Protein AF-A0A357C4K5-F1 (afdb_monomer_lite)

Foldseek 3Di:
DDDDDPVVLVVVQVVCVVQWQAAEEEADPPCFVVVQVVVCVVCVNVTGDPTHHHQHHDVSLVVCLQPDDVVVGHYAGEHECALCLLLVHDDPPGPRYDYDNHRGPVVVVDDLQVQLVVCCVVVVHDSVVSSVVPVVVVLCVVCVLLVLLLSLLQSLLCVQPVVDDLPPPDCLQQWDDDPDDDTDGDSVSSVVNSVVSLVNNVVRDPNVSSVVSSVSSSD

Sequence (219 aa):
MLKWPDRAKVAIRKLFEPLQAIDVYIEDSNDEAFYKTLLNTVSKGKVTIARVFALGGRQPVIDAALAHDHSKRRALFLIDGDFEWVRGLPAPLVFGIHRHDAYCIENLLFCEKALAQILSQDAILTEDEAYQTLDLKSWIRSIQDPLLELFSAFATSHEFAPEIKTVSLGVGNLCTQPKKGAAVLDVAKVSHATTKALADAEAKTDKKKVQNIYNQTLE

Structure (mmCIF, N/CA/C/O backbone):
data_AF-A0A357C4K5-F1
#
_entry.id   AF-A0A357C4K5-F1
#
loop_
_atom_site.group_PDB
_atom_site.id
_atom_site.type_symbol
_atom_site.label_atom_id
_atom_site.label_alt_id
_atom_site.label_comp_id
_atom_site.label_asym_id
_atom_site.label_entity_id
_atom_site.label_seq_id
_atom_site.pdbx_PDB_ins_code
_atom_site.Cartn_x
_atom_site.Cartn_y
_atom_site.Cartn_z
_atom_site.occupancy
_atom_site.B_iso_or_equiv
_atom_site.auth_seq_id
_atom_site.auth_comp_id
_atom_site.auth_asym_id
_atom_site.auth_atom_id
_atom_site.pdbx_PDB_model_num
ATOM 1 N N . MET A 1 1 ? 14.753 -18.330 9.767 1.00 51.25 1 MET A N 1
ATOM 2 C CA . MET A 1 1 ? 14.191 -18.639 8.433 1.00 51.25 1 MET A CA 1
ATOM 3 C C . MET A 1 1 ? 15.320 -19.123 7.528 1.00 51.25 1 MET A C 1
ATOM 5 O O . MET A 1 1 ? 16.379 -18.508 7.545 1.00 51.25 1 MET A O 1
ATOM 9 N N . LEU A 1 2 ? 15.151 -20.236 6.807 1.00 52.91 2 LEU A N 1
ATOM 10 C CA . LEU A 1 2 ? 16.166 -20.745 5.870 1.00 52.91 2 LEU A CA 1
ATOM 11 C C . LEU A 1 2 ? 16.320 -19.765 4.696 1.00 52.91 2 LEU A C 1
ATOM 13 O O . LEU A 1 2 ? 15.372 -19.557 3.941 1.00 52.91 2 LEU A O 1
ATOM 17 N N . LYS A 1 3 ? 17.499 -19.150 4.553 1.00 62.03 3 LYS A N 1
ATOM 18 C CA . LYS A 1 3 ? 17.813 -18.242 3.443 1.00 62.03 3 LYS A CA 1
ATOM 19 C C . LYS A 1 3 ? 18.441 -19.047 2.308 1.00 62.03 3 LYS A C 1
ATOM 21 O O . LYS A 1 3 ? 19.553 -19.551 2.440 1.00 62.03 3 LYS A O 1
ATOM 26 N N . TRP A 1 4 ? 17.712 -19.198 1.208 1.00 68.69 4 TRP A N 1
ATOM 27 C CA . TRP A 1 4 ? 18.196 -19.924 0.036 1.00 68.69 4 TRP A CA 1
ATOM 28 C C . TRP A 1 4 ? 19.209 -19.079 -0.754 1.00 68.69 4 TRP A C 1
ATOM 30 O O . TRP A 1 4 ? 19.005 -17.870 -0.888 1.00 68.69 4 TRP A O 1
ATOM 40 N N . PRO A 1 5 ? 20.271 -19.687 -1.312 1.00 74.62 5 PRO A N 1
ATOM 41 C CA . PRO A 1 5 ? 21.164 -18.996 -2.238 1.00 74.62 5 PRO A CA 1
ATOM 42 C C . PRO A 1 5 ? 20.414 -18.612 -3.523 1.00 74.62 5 PRO A C 1
ATOM 44 O O . PRO A 1 5 ? 19.487 -19.312 -3.927 1.00 74.62 5 PRO A O 1
ATOM 47 N N . ASP A 1 6 ? 20.823 -17.545 -4.211 1.00 68.62 6 ASP A N 1
ATOM 48 C CA . ASP A 1 6 ? 20.054 -16.998 -5.346 1.00 68.62 6 ASP A CA 1
ATOM 49 C C . ASP A 1 6 ? 19.858 -17.997 -6.495 1.00 68.62 6 ASP A C 1
ATOM 51 O O . ASP A 1 6 ? 18.767 -18.098 -7.057 1.00 68.62 6 ASP A O 1
ATOM 55 N N . ARG A 1 7 ? 20.854 -18.855 -6.753 1.00 72.25 7 ARG A N 1
ATOM 56 C CA . ARG A 1 7 ? 20.729 -19.980 -7.700 1.00 72.25 7 ARG A CA 1
ATOM 57 C C . ARG A 1 7 ? 19.565 -20.924 -7.370 1.00 72.25 7 ARG A C 1
ATOM 59 O O . ARG A 1 7 ? 18.935 -21.474 -8.268 1.00 72.25 7 ARG A O 1
ATOM 66 N N . ALA A 1 8 ? 19.269 -21.108 -6.083 1.00 74.88 8 ALA A N 1
ATOM 67 C CA . ALA A 1 8 ? 18.173 -21.956 -5.639 1.00 74.88 8 ALA A CA 1
ATOM 68 C C . ALA A 1 8 ? 16.817 -21.262 -5.810 1.00 74.88 8 ALA A C 1
ATOM 70 O O . ALA A 1 8 ? 15.837 -21.952 -6.057 1.00 74.88 8 ALA A O 1
ATOM 71 N N . LYS A 1 9 ? 16.739 -19.923 -5.775 1.00 71.81 9 LYS A N 1
ATOM 72 C CA . LYS A 1 9 ? 15.484 -19.192 -6.033 1.00 71.81 9 LYS A CA 1
ATOM 73 C C . LYS A 1 9 ? 14.958 -19.449 -7.451 1.00 71.81 9 LYS A C 1
ATOM 75 O O . LYS A 1 9 ? 13.767 -19.697 -7.623 1.00 71.81 9 LYS A O 1
ATOM 80 N N . VAL A 1 10 ? 15.851 -19.487 -8.445 1.00 75.56 10 VAL A N 1
ATOM 81 C CA . VAL A 1 10 ? 15.501 -19.826 -9.840 1.00 75.56 10 VAL A CA 1
ATOM 82 C C . VAL A 1 10 ? 14.983 -21.264 -9.949 1.00 75.56 10 VAL A C 1
ATOM 84 O O . VAL A 1 10 ? 13.945 -21.507 -10.564 1.00 75.56 10 VAL A O 1
ATOM 87 N N . ALA A 1 11 ? 15.665 -22.216 -9.307 1.00 83.12 11 ALA A N 1
ATOM 88 C CA . ALA A 1 11 ? 15.242 -23.617 -9.286 1.00 83.12 11 ALA A CA 1
ATOM 89 C C . ALA A 1 11 ? 13.897 -23.809 -8.566 1.00 83.12 11 ALA A C 1
ATOM 91 O O . ALA A 1 11 ? 13.053 -24.574 -9.029 1.00 83.12 11 ALA A O 1
ATOM 92 N N . ILE A 1 12 ? 13.666 -23.073 -7.473 1.00 85.31 12 ILE A N 1
ATOM 93 C CA . ILE A 1 12 ? 12.385 -23.061 -6.764 1.00 85.31 12 ILE A CA 1
ATOM 94 C C . ILE A 1 12 ? 11.290 -22.562 -7.706 1.00 85.31 12 ILE A C 1
ATOM 96 O O . ILE A 1 12 ? 10.276 -23.236 -7.822 1.00 85.31 12 ILE A O 1
ATOM 100 N N . ARG A 1 13 ? 11.478 -21.456 -8.440 1.00 88.44 13 ARG A N 1
ATOM 101 C CA . ARG A 1 13 ? 10.463 -21.011 -9.411 1.00 88.44 13 ARG A CA 1
ATOM 102 C C . ARG A 1 13 ? 10.128 -22.103 -10.426 1.00 88.44 13 ARG A C 1
ATOM 104 O O . ARG A 1 13 ? 8.955 -22.411 -10.613 1.00 88.44 13 ARG A O 1
ATOM 111 N N . LYS A 1 14 ? 11.148 -22.746 -11.002 1.00 88.81 14 LYS A N 1
ATOM 112 C CA . LYS A 1 14 ? 10.970 -23.837 -11.971 1.00 88.81 14 LYS A CA 1
ATOM 113 C C . LYS A 1 14 ? 10.187 -25.025 -11.396 1.00 88.81 14 LYS A C 1
ATOM 115 O O . LYS A 1 14 ? 9.361 -25.599 -12.097 1.00 88.81 14 LYS A O 1
ATOM 120 N N . LEU A 1 15 ? 10.405 -25.363 -10.123 1.00 92.50 15 LEU A N 1
ATOM 121 C CA . LEU A 1 15 ? 9.692 -26.437 -9.420 1.00 92.50 15 LEU A CA 1
ATOM 122 C C . LEU A 1 15 ? 8.180 -26.178 -9.316 1.00 92.50 15 LEU A C 1
ATOM 124 O O . LEU A 1 15 ? 7.398 -27.124 -9.353 1.00 92.50 15 LEU A O 1
ATOM 128 N N . PHE A 1 16 ? 7.768 -24.915 -9.185 1.00 93.31 16 PHE A N 1
ATOM 129 C CA . PHE A 1 16 ? 6.359 -24.544 -9.036 1.00 93.31 16 PHE A CA 1
ATOM 130 C C . PHE A 1 16 ? 5.632 -24.321 -10.368 1.00 93.31 16 PHE A C 1
ATOM 132 O O . PHE A 1 16 ? 4.406 -24.262 -10.357 1.00 93.31 16 PHE A O 1
ATOM 139 N N . GLU A 1 17 ? 6.332 -24.253 -11.508 1.00 93.06 17 GLU A N 1
ATOM 140 C CA . GLU A 1 17 ? 5.710 -24.030 -12.827 1.00 93.06 17 GLU A CA 1
ATOM 141 C C . GLU A 1 17 ? 4.543 -24.990 -13.141 1.00 93.06 17 GLU A C 1
ATOM 143 O O . GLU A 1 17 ? 3.503 -24.499 -13.577 1.00 93.06 17 GLU A O 1
ATOM 148 N N . PRO A 1 18 ? 4.621 -26.314 -12.876 1.00 94.00 18 PRO A N 1
ATOM 149 C CA . PRO A 1 18 ? 3.500 -27.224 -13.138 1.00 94.00 18 PRO A CA 1
ATOM 150 C C . PRO A 1 18 ? 2.271 -26.975 -12.252 1.00 94.00 18 PRO A C 1
ATOM 152 O O . PRO A 1 18 ? 1.190 -27.475 -12.549 1.00 94.00 18 PRO A O 1
ATOM 155 N N . LEU A 1 19 ? 2.436 -26.244 -11.146 1.00 94.31 19 LEU A N 1
ATOM 156 C CA . LEU A 1 19 ? 1.410 -26.028 -10.127 1.00 94.31 19 LEU A CA 1
ATOM 157 C C . LEU A 1 19 ? 0.742 -24.649 -10.229 1.00 94.31 19 LEU A C 1
ATOM 159 O O . LEU A 1 19 ? -0.196 -24.380 -9.480 1.00 94.31 19 LEU A O 1
ATOM 163 N N . GLN A 1 20 ? 1.212 -23.757 -11.108 1.00 94.81 20 GLN A N 1
ATOM 164 C CA . GLN A 1 20 ? 0.680 -22.396 -11.210 1.00 94.81 20 GLN A CA 1
ATOM 165 C C . GLN A 1 20 ? 0.540 -21.899 -12.651 1.00 94.81 20 GLN A C 1
ATOM 167 O O . GLN A 1 20 ? 1.417 -22.067 -13.495 1.00 94.81 20 GLN A O 1
ATOM 172 N N . ALA A 1 21 ? -0.563 -21.210 -12.932 1.00 95.69 21 ALA A N 1
ATOM 173 C CA . ALA A 1 21 ? -0.926 -20.737 -14.263 1.00 95.69 21 ALA A CA 1
ATOM 174 C C . ALA A 1 21 ? -0.069 -19.558 -14.747 1.00 95.69 21 ALA A C 1
ATOM 176 O O . ALA A 1 21 ? 0.163 -19.436 -15.949 1.00 95.69 21 ALA A O 1
ATOM 177 N N . ILE A 1 22 ? 0.433 -18.721 -13.836 1.00 95.75 22 ILE A N 1
ATOM 178 C CA . ILE A 1 22 ? 1.379 -17.620 -14.092 1.00 95.75 22 ILE A CA 1
ATOM 179 C C . ILE A 1 22 ? 2.400 -17.545 -12.955 1.00 95.75 22 ILE A C 1
ATOM 181 O O . ILE A 1 22 ? 2.130 -18.036 -11.858 1.00 95.75 22 ILE A O 1
ATOM 185 N N . ASP A 1 23 ? 3.554 -16.939 -13.214 1.00 96.25 23 ASP A N 1
ATOM 186 C CA . ASP A 1 23 ? 4.497 -16.602 -12.146 1.00 96.25 23 ASP A CA 1
ATOM 187 C C . ASP A 1 23 ? 4.125 -15.244 -11.548 1.00 96.25 23 ASP A C 1
ATOM 189 O O . ASP A 1 23 ? 3.689 -14.351 -12.272 1.00 96.25 23 ASP A O 1
ATOM 193 N N . VAL A 1 24 ? 4.248 -15.092 -10.230 1.00 97.56 24 VAL A N 1
ATOM 194 C CA . VAL A 1 24 ? 3.877 -13.856 -9.531 1.00 97.56 24 VAL A CA 1
ATOM 195 C C . VAL A 1 24 ? 5.044 -13.383 -8.684 1.00 97.56 24 VAL A C 1
ATOM 197 O O . VAL A 1 24 ? 5.556 -14.144 -7.859 1.00 97.56 24 VAL A O 1
ATOM 200 N N . TYR A 1 25 ? 5.425 -12.127 -8.875 1.00 97.44 25 TYR A N 1
ATOM 201 C CA . TYR A 1 25 ? 6.522 -11.469 -8.184 1.00 97.44 25 TYR A CA 1
ATOM 202 C C . TYR A 1 25 ? 6.015 -10.250 -7.414 1.00 97.44 25 TYR A C 1
ATOM 204 O O . TYR A 1 25 ? 5.181 -9.513 -7.934 1.00 97.44 25 TYR A O 1
ATOM 212 N N . ILE A 1 26 ? 6.509 -10.060 -6.192 1.00 97.31 26 ILE A N 1
ATOM 213 C CA . ILE A 1 26 ? 6.135 -8.952 -5.298 1.00 97.31 26 ILE A CA 1
ATOM 214 C C . ILE A 1 26 ? 7.385 -8.299 -4.703 1.00 97.31 26 ILE A C 1
ATOM 216 O O . ILE A 1 26 ? 8.475 -8.880 -4.751 1.00 97.31 26 ILE A O 1
ATOM 220 N N . GLU A 1 27 ? 7.221 -7.114 -4.125 1.00 94.81 27 GLU A N 1
ATOM 221 C CA . GLU A 1 27 ? 8.301 -6.376 -3.472 1.00 94.81 27 GLU A CA 1
ATOM 222 C C . GLU A 1 27 ? 8.793 -7.083 -2.211 1.00 94.81 27 GLU A C 1
ATOM 224 O O . GLU A 1 27 ? 9.928 -7.573 -2.176 1.00 94.81 27 GLU A O 1
ATOM 229 N N . ASP A 1 28 ? 7.932 -7.174 -1.202 1.00 89.81 28 ASP A N 1
ATOM 230 C CA . ASP A 1 28 ? 8.335 -7.532 0.147 1.00 89.81 28 ASP A CA 1
ATOM 231 C C . ASP A 1 28 ? 8.279 -9.025 0.440 1.00 89.81 28 ASP A C 1
ATOM 233 O O . ASP A 1 28 ? 7.488 -9.805 -0.094 1.00 89.81 28 ASP A O 1
ATOM 237 N N . SER A 1 29 ? 9.200 -9.438 1.307 1.00 85.81 29 SER A N 1
ATOM 238 C CA . SER A 1 29 ? 9.212 -10.789 1.857 1.00 85.81 29 SER A CA 1
ATOM 239 C C . SER A 1 29 ? 8.235 -10.878 3.024 1.00 85.81 29 SER A C 1
ATOM 241 O O . SER A 1 29 ? 8.134 -9.941 3.808 1.00 85.81 29 SER A O 1
ATOM 243 N N . ASN A 1 30 ? 7.646 -12.059 3.210 1.00 87.81 30 ASN A N 1
ATOM 244 C CA . ASN A 1 30 ? 6.608 -12.414 4.186 1.00 87.81 30 ASN A CA 1
ATOM 245 C C . ASN A 1 30 ? 5.163 -12.147 3.735 1.00 87.81 30 ASN A C 1
ATOM 247 O O . ASN A 1 30 ? 4.249 -12.705 4.345 1.00 87.81 30 ASN A O 1
ATOM 251 N N . ASP A 1 31 ? 4.951 -11.448 2.619 1.00 90.81 31 ASP A N 1
ATOM 252 C CA . ASP A 1 31 ? 3.610 -11.221 2.061 1.00 90.81 31 ASP A CA 1
ATOM 253 C C . ASP A 1 31 ? 3.209 -12.266 1.012 1.00 90.81 31 ASP A C 1
ATOM 255 O O . ASP A 1 31 ? 2.096 -12.249 0.482 1.00 90.81 31 ASP A O 1
ATOM 259 N N . GLU A 1 32 ? 4.071 -13.246 0.715 1.00 94.38 32 GLU A N 1
ATOM 260 C CA . GLU A 1 32 ? 3.809 -14.230 -0.339 1.00 94.38 32 GLU A CA 1
ATOM 261 C C . GLU A 1 32 ? 2.548 -15.063 -0.064 1.00 94.38 32 GLU A C 1
ATOM 263 O O . GLU A 1 32 ? 1.805 -15.406 -0.989 1.00 94.38 32 GLU A O 1
ATOM 268 N N . ALA A 1 33 ? 2.291 -15.400 1.204 1.00 94.75 33 ALA A N 1
ATOM 269 C CA . ALA A 1 33 ? 1.098 -16.143 1.607 1.00 94.75 33 ALA A CA 1
ATOM 270 C C . ALA A 1 33 ? -0.176 -15.294 1.477 1.00 94.75 33 ALA A C 1
ATOM 272 O O . ALA A 1 33 ? -1.213 -15.795 1.023 1.00 94.75 33 ALA A O 1
ATOM 273 N N . PHE A 1 34 ? -0.076 -14.012 1.833 1.00 94.75 34 PHE A N 1
ATOM 274 C CA . PHE A 1 34 ? -1.148 -13.041 1.679 1.00 94.75 34 PHE A CA 1
ATOM 275 C C . PHE A 1 34 ? -1.504 -12.867 0.195 1.00 94.75 34 PHE A C 1
ATOM 277 O O . PHE A 1 34 ? -2.631 -13.176 -0.199 1.00 94.75 34 PHE A O 1
ATOM 284 N N . TYR A 1 35 ? -0.536 -12.513 -0.656 1.00 96.06 35 TYR A N 1
ATOM 285 C CA . TYR A 1 35 ? -0.767 -12.307 -2.089 1.00 96.06 35 TYR A CA 1
ATOM 286 C C . TYR A 1 35 ? -1.246 -13.571 -2.800 1.00 96.06 35 TYR A C 1
ATOM 288 O O . TYR A 1 35 ? -2.126 -13.505 -3.659 1.00 96.06 35 TYR A O 1
ATOM 296 N N . LYS A 1 36 ? -0.736 -14.750 -2.421 1.00 95.94 36 LYS A N 1
ATOM 297 C CA . LYS A 1 36 ? -1.262 -16.021 -2.929 1.00 95.94 36 LYS A CA 1
ATOM 298 C C . LYS A 1 36 ? -2.760 -16.139 -2.647 1.00 95.94 36 LYS A C 1
ATOM 300 O O . LYS A 1 36 ? -3.525 -16.494 -3.545 1.00 95.94 36 LYS A O 1
ATOM 305 N N . THR A 1 37 ? -3.175 -15.883 -1.411 1.00 95.44 37 THR A N 1
ATOM 306 C CA . THR A 1 37 ? -4.580 -15.995 -1.000 1.00 95.44 37 THR A CA 1
ATOM 307 C C . THR A 1 37 ? -5.435 -14.960 -1.720 1.00 95.44 37 THR A C 1
ATOM 309 O O . THR A 1 37 ? -6.453 -15.321 -2.314 1.00 95.44 37 THR A O 1
ATOM 312 N N . LEU A 1 38 ? -4.985 -13.704 -1.750 1.00 94.62 38 LEU A N 1
ATOM 313 C CA . LEU A 1 38 ? -5.650 -12.601 -2.437 1.00 94.62 38 LEU A CA 1
ATOM 314 C C . LEU A 1 38 ? -5.900 -12.930 -3.913 1.00 94.62 38 LEU A C 1
ATOM 316 O O . LEU A 1 38 ? -7.041 -12.916 -4.373 1.00 94.62 38 LEU A O 1
ATOM 320 N N . LEU A 1 39 ? -4.852 -13.293 -4.653 1.00 95.62 39 LEU A N 1
ATOM 321 C CA . LEU A 1 39 ? -4.945 -13.493 -6.097 1.00 95.62 39 LEU A CA 1
ATOM 322 C C . LEU A 1 39 ? -5.781 -14.722 -6.473 1.00 95.62 39 LEU A C 1
ATOM 324 O O . LEU A 1 39 ? -6.546 -14.661 -7.435 1.00 95.62 39 LEU A O 1
ATOM 328 N N . ASN A 1 40 ? -5.695 -15.822 -5.715 1.00 95.81 40 ASN A N 1
ATOM 329 C CA . ASN A 1 40 ? -6.578 -16.975 -5.940 1.00 95.81 40 ASN A CA 1
ATOM 330 C C . ASN A 1 40 ? -8.048 -16.638 -5.627 1.00 95.81 40 ASN A C 1
ATOM 332 O O . ASN A 1 40 ? -8.949 -17.117 -6.320 1.00 95.81 40 ASN A O 1
ATOM 336 N N . THR A 1 41 ? -8.294 -15.798 -4.615 1.00 94.12 41 THR A N 1
ATOM 337 C CA . THR A 1 41 ? -9.645 -15.352 -4.237 1.00 94.12 41 THR A CA 1
ATOM 338 C C . THR A 1 41 ? -10.248 -14.470 -5.326 1.00 94.12 41 THR A C 1
ATOM 340 O O . THR A 1 41 ? -11.339 -14.751 -5.826 1.00 94.12 41 THR A O 1
ATOM 343 N N . VAL A 1 42 ? -9.513 -13.444 -5.764 1.00 93.19 42 VAL A N 1
ATOM 344 C CA . VAL A 1 42 ? -9.959 -12.506 -6.805 1.00 93.19 42 VAL A CA 1
ATOM 345 C C . VAL A 1 42 ? -10.120 -13.206 -8.157 1.00 93.19 42 VAL A C 1
ATOM 347 O O . VAL A 1 42 ? -11.071 -12.924 -8.888 1.00 93.19 42 VAL A O 1
ATOM 350 N N . SER A 1 43 ? -9.258 -14.178 -8.481 1.00 94.25 43 SER A N 1
ATOM 351 C CA . SER A 1 43 ? -9.377 -14.952 -9.723 1.00 94.25 43 SER A CA 1
ATOM 352 C C . SER A 1 43 ? -10.547 -15.942 -9.715 1.00 94.25 43 SER A C 1
ATOM 354 O O . SER A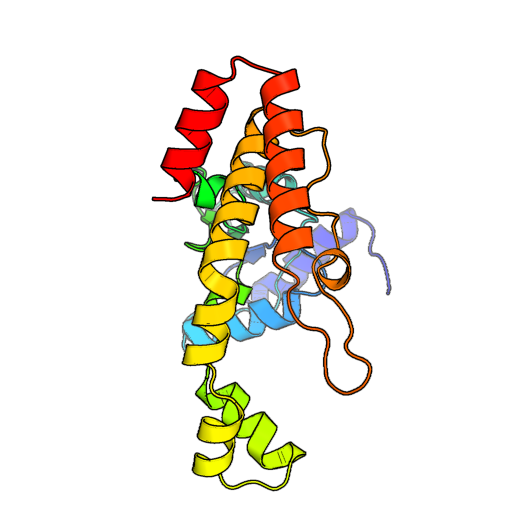 1 43 ? -10.878 -16.489 -10.771 1.00 94.25 43 SER A O 1
ATOM 356 N N . LYS A 1 44 ? -11.187 -16.183 -8.558 1.00 94.06 44 LYS A N 1
ATOM 357 C CA . LYS A 1 44 ? -12.251 -17.186 -8.368 1.00 94.06 44 LYS A CA 1
ATOM 358 C C . LYS A 1 44 ? -11.844 -18.561 -8.914 1.00 94.06 44 LYS A C 1
ATOM 360 O O . LYS A 1 44 ? -12.630 -19.233 -9.578 1.00 94.06 44 LYS A O 1
ATOM 365 N N . GLY A 1 45 ? -10.581 -18.936 -8.707 1.00 84.12 45 GLY A N 1
ATOM 366 C CA . GLY A 1 45 ? -10.011 -20.201 -9.178 1.00 84.12 45 GLY A CA 1
ATOM 367 C C . GLY A 1 45 ? -9.720 -20.284 -10.682 1.00 84.12 45 GLY A C 1
ATOM 368 O O . GLY A 1 45 ? -9.247 -21.321 -11.138 1.00 84.12 45 GLY A O 1
ATOM 369 N N . LYS A 1 46 ? -9.946 -19.220 -11.469 1.00 93.56 46 LYS A N 1
ATOM 370 C CA . LYS A 1 46 ? -9.631 -19.202 -12.915 1.00 93.56 46 LYS A CA 1
ATOM 371 C C . LYS A 1 46 ? -8.131 -19.177 -13.201 1.00 93.56 46 LYS A C 1
ATOM 373 O O . LYS A 1 46 ? -7.699 -19.583 -14.275 1.00 93.56 46 LYS A O 1
ATOM 378 N N . VAL A 1 47 ? -7.348 -18.655 -12.262 1.00 94.75 47 VAL A N 1
ATOM 379 C CA . VAL A 1 47 ? -5.888 -18.590 -12.342 1.00 94.75 47 VAL A CA 1
ATOM 380 C C . VAL A 1 47 ? -5.342 -19.212 -11.070 1.00 94.75 47 VAL A C 1
ATOM 382 O O . VAL A 1 47 ? -5.469 -18.630 -9.994 1.00 94.75 47 VAL A O 1
ATOM 385 N N . THR A 1 48 ? -4.754 -20.400 -11.194 1.00 95.44 48 THR A N 1
ATOM 386 C CA . THR A 1 48 ? -4.133 -21.103 -10.069 1.00 95.44 48 THR A CA 1
ATOM 387 C C . THR A 1 48 ? -2.782 -20.481 -9.751 1.00 95.44 48 THR A C 1
ATOM 389 O O . THR A 1 48 ? -1.909 -20.430 -10.616 1.00 95.44 48 THR A O 1
ATOM 392 N N . ILE A 1 49 ? -2.588 -20.041 -8.509 1.00 96.56 49 ILE A N 1
ATOM 393 C CA . ILE A 1 49 ? -1.300 -19.529 -8.028 1.00 96.56 49 ILE A CA 1
ATOM 394 C C . ILE A 1 49 ? -0.863 -20.373 -6.832 1.00 96.56 49 ILE A C 1
ATOM 396 O O . ILE A 1 49 ? -1.421 -20.271 -5.739 1.00 96.56 49 ILE A O 1
ATOM 400 N N . ALA A 1 50 ? 0.131 -21.237 -7.039 1.00 95.56 50 ALA A N 1
ATOM 401 C CA . ALA A 1 50 ? 0.665 -22.095 -5.984 1.00 95.56 50 ALA A CA 1
ATOM 402 C C . ALA A 1 50 ? 1.656 -21.354 -5.081 1.00 95.56 50 ALA A C 1
ATOM 404 O O . ALA A 1 50 ? 1.690 -21.623 -3.872 1.00 95.56 50 ALA A O 1
ATOM 405 N N . ARG A 1 51 ? 2.435 -20.427 -5.654 1.00 94.94 51 ARG A N 1
ATOM 406 C CA . ARG A 1 51 ? 3.462 -19.655 -4.958 1.00 94.94 51 ARG A CA 1
ATOM 407 C C . ARG A 1 51 ? 3.625 -18.250 -5.546 1.00 94.94 51 ARG A C 1
ATOM 409 O O . ARG A 1 51 ? 3.480 -18.048 -6.746 1.00 94.94 51 ARG A O 1
ATOM 416 N N . VAL A 1 52 ? 3.971 -17.313 -4.668 1.00 96.38 52 VAL A N 1
ATOM 417 C CA . VAL A 1 52 ? 4.408 -15.948 -4.986 1.00 96.38 52 VAL A CA 1
ATOM 418 C C . VAL A 1 52 ? 5.892 -15.820 -4.615 1.00 96.38 52 VAL A C 1
ATOM 420 O O . VAL A 1 52 ? 6.364 -16.538 -3.727 1.00 96.38 52 VAL A O 1
ATOM 423 N N . PHE A 1 53 ? 6.641 -14.971 -5.320 1.00 95.00 53 PHE A N 1
ATOM 424 C CA . PHE A 1 53 ? 8.080 -14.784 -5.128 1.00 95.00 53 PHE A CA 1
ATOM 425 C C . PHE A 1 53 ? 8.411 -13.327 -4.782 1.00 95.00 53 PHE A C 1
ATOM 427 O O . PHE A 1 53 ? 8.285 -12.447 -5.628 1.00 95.00 53 PHE A O 1
ATOM 434 N N . ALA A 1 54 ? 8.884 -13.081 -3.562 1.00 94.69 54 ALA A N 1
ATOM 435 C CA . ALA A 1 54 ? 9.397 -11.773 -3.170 1.00 94.69 54 ALA A CA 1
ATOM 436 C C . ALA A 1 54 ? 10.766 -11.481 -3.808 1.00 94.69 54 ALA A C 1
ATOM 438 O O . ALA A 1 54 ? 11.631 -12.366 -3.870 1.00 94.69 54 ALA A O 1
ATOM 439 N N . LEU A 1 55 ? 10.971 -10.240 -4.257 1.00 94.06 55 LEU A N 1
ATOM 440 C CA . LEU A 1 55 ? 12.211 -9.791 -4.902 1.00 94.06 55 LEU A CA 1
ATOM 441 C C . LEU A 1 55 ? 13.012 -8.772 -4.078 1.00 94.06 55 LEU A C 1
ATOM 443 O O . LEU A 1 55 ? 14.156 -8.489 -4.429 1.00 94.06 55 LEU A O 1
ATOM 447 N N . GLY A 1 56 ? 12.488 -8.322 -2.937 1.00 89.88 56 GLY A N 1
ATOM 448 C CA . GLY A 1 56 ? 13.193 -7.458 -1.989 1.00 89.88 56 GLY A CA 1
ATOM 449 C C . GLY A 1 56 ? 13.110 -5.972 -2.333 1.00 89.88 56 GLY A C 1
ATOM 450 O O . GLY A 1 56 ? 14.102 -5.265 -2.165 1.00 89.88 56 GLY A O 1
ATOM 451 N N . GLY A 1 57 ? 11.953 -5.530 -2.829 1.00 92.06 57 GLY A N 1
ATOM 452 C CA . GLY A 1 57 ? 11.630 -4.129 -3.108 1.00 92.06 57 GLY A CA 1
ATOM 453 C C . GLY A 1 57 ? 11.271 -3.831 -4.566 1.00 92.06 57 GLY A C 1
ATOM 454 O O . GLY A 1 57 ? 11.478 -4.650 -5.466 1.00 92.06 57 GLY A O 1
ATOM 455 N N . ARG A 1 58 ? 10.781 -2.609 -4.791 1.00 94.06 58 ARG A N 1
ATOM 456 C CA . ARG A 1 58 ? 10.342 -2.055 -6.080 1.00 94.06 58 ARG A CA 1
ATOM 457 C C . ARG A 1 58 ? 11.313 -2.263 -7.244 1.00 94.06 58 ARG A C 1
ATOM 459 O O . ARG A 1 58 ? 10.938 -2.834 -8.268 1.00 94.06 58 ARG A O 1
ATOM 466 N N . GLN A 1 59 ? 12.564 -1.808 -7.116 1.00 95.00 59 GLN A N 1
ATOM 467 C CA . GLN A 1 59 ? 13.517 -1.825 -8.236 1.00 95.00 59 GLN A CA 1
ATOM 468 C C . GLN A 1 59 ? 13.835 -3.254 -8.719 1.00 95.00 59 GLN A C 1
ATOM 470 O O . GLN A 1 59 ? 13.704 -3.499 -9.918 1.00 95.00 59 GLN A O 1
ATOM 475 N N . PRO A 1 60 ? 14.140 -4.230 -7.836 1.00 96.06 60 PRO A N 1
ATOM 476 C CA . PRO A 1 60 ? 14.259 -5.631 -8.237 1.00 96.06 60 PRO A CA 1
ATOM 477 C C . PRO A 1 60 ? 13.043 -6.191 -8.990 1.00 96.06 60 PRO A C 1
ATOM 479 O O . PRO A 1 60 ? 13.217 -6.998 -9.904 1.00 96.06 60 PRO A O 1
ATOM 482 N N . VAL A 1 61 ? 11.820 -5.781 -8.630 1.00 97.06 61 VAL A N 1
ATOM 483 C CA . VAL A 1 61 ? 10.594 -6.201 -9.329 1.00 97.06 61 VAL A CA 1
ATOM 484 C C . VAL A 1 61 ? 10.530 -5.614 -10.739 1.00 97.06 61 VAL A C 1
ATOM 486 O O . VAL A 1 61 ? 10.252 -6.348 -11.690 1.00 97.06 61 VAL A O 1
ATOM 489 N N . ILE A 1 62 ? 10.837 -4.324 -10.891 1.00 97.00 62 ILE A N 1
ATOM 490 C CA . ILE A 1 62 ? 10.873 -3.647 -12.195 1.00 97.00 62 ILE A CA 1
ATOM 491 C C . ILE A 1 62 ? 11.946 -4.266 -13.101 1.00 97.00 62 ILE A C 1
ATOM 493 O O . ILE A 1 62 ? 11.663 -4.596 -14.254 1.00 97.00 62 ILE A O 1
ATOM 497 N N . ASP A 1 63 ? 13.152 -4.487 -12.575 1.00 96.94 63 ASP A N 1
ATOM 498 C CA . ASP A 1 63 ? 14.264 -5.089 -13.318 1.00 96.94 63 ASP A CA 1
ATOM 499 C C . ASP A 1 63 ? 13.920 -6.512 -13.777 1.00 96.94 63 ASP A C 1
ATOM 501 O O . ASP A 1 63 ? 14.178 -6.891 -14.924 1.00 96.94 63 ASP A O 1
ATOM 505 N N . ALA A 1 64 ? 13.286 -7.299 -12.901 1.00 96.00 64 ALA A N 1
ATOM 506 C CA . ALA A 1 64 ? 12.828 -8.639 -13.239 1.00 96.00 64 ALA A CA 1
ATOM 507 C C . ALA A 1 64 ? 11.763 -8.615 -14.342 1.00 96.00 64 ALA A C 1
ATOM 509 O O . ALA A 1 64 ? 11.826 -9.446 -15.246 1.00 96.00 64 ALA A O 1
ATOM 510 N N . ALA A 1 65 ? 10.826 -7.663 -14.308 1.00 97.44 65 ALA A N 1
ATOM 511 C CA . ALA A 1 65 ? 9.796 -7.518 -15.332 1.00 97.44 65 ALA A CA 1
ATOM 512 C C . ALA A 1 65 ? 10.379 -7.138 -16.700 1.00 97.44 65 ALA A C 1
ATOM 514 O O . ALA A 1 65 ? 9.985 -7.713 -17.714 1.00 97.44 65 ALA A O 1
ATOM 515 N N . LEU A 1 66 ? 11.349 -6.218 -16.729 1.00 97.19 66 LEU A N 1
ATOM 516 C CA . LEU A 1 66 ? 12.047 -5.803 -17.951 1.00 97.19 66 LEU A CA 1
ATOM 517 C C . LEU A 1 66 ? 12.833 -6.952 -18.594 1.00 97.19 66 LEU A C 1
ATOM 519 O O . LEU A 1 66 ? 12.872 -7.069 -19.818 1.00 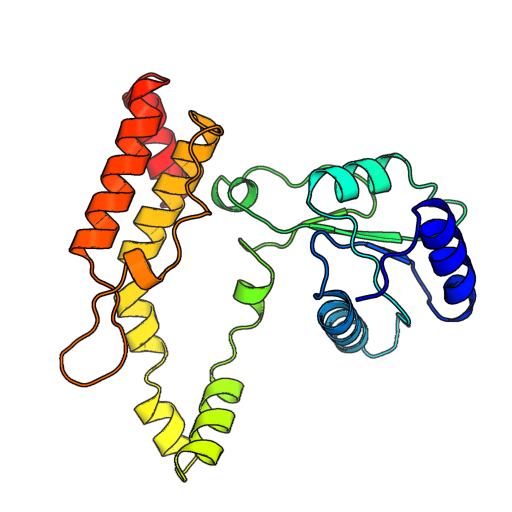97.19 66 LEU A O 1
ATOM 523 N N . ALA A 1 67 ? 13.446 -7.811 -17.778 1.00 95.94 67 ALA A N 1
ATOM 524 C CA . ALA A 1 67 ? 14.210 -8.964 -18.248 1.00 95.94 67 ALA A CA 1
ATOM 525 C C . ALA A 1 67 ? 13.340 -10.195 -18.580 1.00 95.94 67 ALA A C 1
ATOM 527 O O . ALA A 1 67 ? 13.865 -11.211 -19.051 1.00 95.94 67 ALA A O 1
ATOM 528 N N . HIS A 1 68 ? 12.030 -10.156 -18.307 1.00 95.69 68 HIS A N 1
ATOM 529 C CA . HIS A 1 68 ? 11.170 -11.334 -18.385 1.00 95.69 68 HIS A CA 1
ATOM 530 C C . HIS A 1 68 ? 10.670 -11.623 -19.804 1.00 95.69 68 HIS A C 1
ATOM 532 O O . HIS A 1 68 ? 10.035 -10.801 -20.462 1.00 95.69 68 HIS A O 1
ATOM 538 N N . ASP A 1 69 ? 10.885 -12.859 -20.254 1.00 95.06 69 ASP A N 1
ATOM 539 C CA . ASP A 1 69 ? 10.420 -13.341 -21.553 1.00 95.06 69 ASP A CA 1
ATOM 540 C C . ASP A 1 69 ? 9.000 -13.926 -21.461 1.00 95.06 69 ASP A C 1
ATOM 542 O O . ASP A 1 69 ? 8.794 -15.119 -21.198 1.00 95.06 69 ASP A O 1
ATOM 546 N N . HIS A 1 70 ? 8.006 -13.074 -21.723 1.00 93.50 70 HIS A N 1
ATOM 547 C CA . HIS A 1 70 ? 6.587 -13.445 -21.700 1.00 93.50 70 HIS A CA 1
ATOM 548 C C . HIS A 1 70 ? 6.178 -14.445 -22.792 1.00 93.50 70 HIS A C 1
ATOM 550 O O . HIS A 1 70 ? 5.124 -15.070 -22.662 1.00 93.50 70 HIS A O 1
ATOM 556 N N . SER A 1 71 ? 7.003 -14.655 -23.828 1.00 94.62 71 SER A N 1
ATOM 557 C CA . SER A 1 71 ? 6.740 -15.671 -24.860 1.00 94.62 71 SER A CA 1
ATOM 558 C C . SER A 1 71 ? 6.921 -17.095 -24.330 1.00 94.62 71 SER A C 1
ATOM 560 O O . SER A 1 71 ? 6.236 -18.019 -24.766 1.00 94.62 71 SER A O 1
ATOM 562 N N . LYS A 1 72 ? 7.811 -17.273 -23.346 1.00 93.12 72 LYS A N 1
ATOM 563 C CA . LYS A 1 72 ? 8.061 -18.567 -22.699 1.00 93.12 72 LYS A CA 1
ATOM 564 C C . LYS A 1 72 ? 7.114 -18.818 -21.540 1.00 93.12 72 LYS A C 1
ATOM 566 O O . LYS A 1 72 ? 6.722 -19.956 -21.290 1.00 93.12 72 LYS A O 1
ATOM 571 N N . ARG A 1 73 ? 6.799 -17.769 -20.781 1.00 92.56 73 ARG A N 1
ATOM 572 C CA . ARG A 1 73 ? 6.061 -17.892 -19.528 1.00 92.56 73 ARG A CA 1
ATOM 573 C C . ARG A 1 73 ? 5.395 -16.573 -19.180 1.00 92.56 73 ARG A C 1
ATOM 575 O O . ARG A 1 73 ? 6.066 -15.560 -19.098 1.00 92.56 73 ARG A O 1
ATOM 582 N N . ARG A 1 74 ? 4.096 -16.575 -18.897 1.00 95.19 74 ARG A N 1
ATOM 583 C CA . ARG A 1 74 ? 3.406 -15.375 -18.401 1.00 95.19 74 ARG A CA 1
ATOM 584 C C . ARG A 1 74 ? 3.772 -15.106 -16.942 1.00 95.19 74 ARG A C 1
ATOM 586 O O . ARG A 1 74 ? 3.778 -16.042 -16.139 1.00 95.19 74 ARG A O 1
ATOM 593 N N . ALA A 1 75 ? 4.004 -13.841 -16.611 1.00 97.00 75 ALA A N 1
ATOM 594 C CA . ALA A 1 75 ? 4.249 -13.402 -15.243 1.00 97.00 75 ALA A CA 1
ATOM 595 C C . ALA A 1 75 ? 3.492 -12.110 -14.902 1.00 97.00 75 ALA A C 1
ATOM 597 O O . ALA A 1 75 ? 3.170 -11.319 -15.788 1.00 97.00 75 ALA A O 1
ATOM 598 N N . LEU A 1 76 ? 3.210 -11.933 -13.614 1.00 97.75 76 LEU A N 1
ATOM 599 C CA . LEU A 1 76 ? 2.649 -10.734 -13.005 1.00 97.75 76 LEU A CA 1
ATOM 600 C C . LEU A 1 76 ? 3.650 -10.196 -11.980 1.00 97.75 76 LEU A C 1
ATOM 602 O O . LEU A 1 76 ? 4.147 -10.949 -11.145 1.00 97.75 76 LEU A O 1
ATOM 606 N N . PHE A 1 77 ? 3.918 -8.901 -12.043 1.00 98.25 77 PHE A N 1
ATOM 607 C CA . PHE A 1 77 ? 4.845 -8.192 -11.170 1.00 98.25 77 PHE A CA 1
ATOM 608 C C . PHE A 1 77 ? 4.055 -7.113 -10.436 1.00 98.25 77 PHE A C 1
ATOM 610 O O . PHE A 1 77 ? 3.516 -6.212 -11.074 1.00 98.25 77 PHE A O 1
ATOM 617 N N . LEU A 1 78 ? 3.925 -7.240 -9.120 1.00 97.62 78 LEU A N 1
ATOM 618 C CA . LEU A 1 78 ? 3.149 -6.321 -8.295 1.00 97.62 78 LEU A CA 1
ATOM 619 C C . LEU A 1 78 ? 4.087 -5.374 -7.561 1.00 97.62 78 LEU A C 1
ATOM 621 O O . LEU A 1 78 ? 5.065 -5.828 -6.962 1.00 97.62 78 LEU A O 1
ATOM 625 N N . ILE A 1 79 ? 3.763 -4.087 -7.625 1.00 97.12 79 ILE A N 1
ATOM 626 C CA . ILE A 1 79 ? 4.461 -3.026 -6.903 1.00 97.12 79 ILE A CA 1
ATOM 627 C C . ILE A 1 79 ? 3.456 -2.124 -6.184 1.00 97.12 79 ILE A C 1
ATOM 629 O O . ILE A 1 79 ? 2.329 -1.936 -6.656 1.00 97.12 79 ILE A O 1
ATOM 633 N N . ASP A 1 80 ? 3.876 -1.548 -5.068 1.00 95.38 80 ASP A N 1
ATOM 634 C CA . ASP A 1 80 ? 3.071 -0.609 -4.302 1.00 95.38 80 ASP A CA 1
ATOM 635 C C . ASP A 1 80 ? 3.039 0.768 -4.982 1.00 95.38 80 ASP A C 1
ATOM 637 O O . ASP A 1 80 ? 3.880 1.129 -5.824 1.00 95.38 80 ASP A O 1
ATOM 641 N N . GLY A 1 81 ? 2.005 1.550 -4.669 1.00 94.88 81 GLY A N 1
ATOM 642 C CA . GLY A 1 81 ? 1.851 2.889 -5.222 1.00 94.88 81 GLY A CA 1
ATOM 643 C C . GLY A 1 81 ? 2.955 3.830 -4.756 1.00 94.88 81 GLY A C 1
ATOM 644 O O . GLY A 1 81 ? 3.499 4.589 -5.569 1.00 94.88 81 GLY A O 1
ATOM 645 N N . ASP A 1 82 ? 3.303 3.745 -3.472 1.00 93.38 82 ASP A N 1
ATOM 646 C CA . ASP A 1 82 ? 4.229 4.626 -2.767 1.00 93.38 82 ASP A CA 1
ATOM 647 C C . ASP A 1 82 ? 3.922 6.117 -3.011 1.00 93.38 82 ASP A C 1
ATOM 649 O O . ASP A 1 82 ? 2.849 6.527 -3.467 1.00 93.38 82 ASP A O 1
ATOM 653 N N . PHE A 1 83 ? 4.904 6.973 -2.736 1.00 92.62 83 PHE A N 1
ATOM 654 C CA . PHE A 1 83 ? 4.843 8.394 -3.054 1.00 92.62 83 PHE A CA 1
ATOM 655 C C . PHE A 1 83 ? 4.807 8.697 -4.556 1.00 92.62 83 PHE A C 1
ATOM 657 O O . PHE A 1 83 ? 4.539 9.832 -4.936 1.00 92.62 83 PHE A O 1
ATOM 664 N N . GLU A 1 84 ? 5.087 7.737 -5.441 1.00 92.06 84 GLU A N 1
ATOM 665 C CA . GLU A 1 84 ? 4.876 7.947 -6.879 1.00 92.06 84 GLU A CA 1
ATOM 666 C C . GLU A 1 84 ? 3.386 7.989 -7.221 1.00 92.06 84 GLU A C 1
ATOM 668 O O . GLU A 1 84 ? 2.967 8.847 -7.994 1.00 92.06 84 GLU A O 1
ATOM 673 N N . TRP A 1 85 ? 2.584 7.112 -6.615 1.00 94.19 85 TRP A N 1
ATOM 674 C CA . TRP A 1 85 ? 1.132 7.146 -6.749 1.00 94.19 85 TRP A CA 1
ATOM 675 C C . TRP A 1 85 ? 0.535 8.389 -6.085 1.00 94.19 85 TRP A C 1
ATOM 677 O O . TRP A 1 85 ? -0.263 9.069 -6.722 1.00 94.19 85 TRP A O 1
ATOM 687 N N . VAL A 1 86 ? 0.992 8.751 -4.876 1.00 92.06 86 VAL A N 1
ATOM 688 C CA . VAL A 1 86 ? 0.539 9.977 -4.178 1.00 92.06 86 VAL A CA 1
ATOM 689 C C . VAL A 1 86 ? 0.799 11.236 -5.015 1.00 92.06 86 VAL A C 1
ATOM 691 O O . VAL A 1 86 ? -0.006 12.155 -5.017 1.00 92.06 86 VAL A O 1
ATOM 694 N N . ARG A 1 87 ? 1.897 11.271 -5.779 1.00 91.56 87 ARG A N 1
ATOM 695 C CA . ARG A 1 87 ? 2.232 12.380 -6.693 1.00 91.56 87 ARG A CA 1
ATOM 696 C C . ARG A 1 87 ? 1.530 12.322 -8.049 1.00 91.56 87 ARG A C 1
ATOM 698 O O . ARG A 1 87 ? 1.845 13.120 -8.927 1.00 91.56 87 ARG A O 1
ATOM 705 N N . GLY A 1 88 ? 0.642 11.355 -8.269 1.00 91.56 88 GLY A N 1
ATOM 706 C CA . GLY A 1 88 ? -0.030 11.173 -9.554 1.00 91.56 88 GLY A CA 1
ATOM 707 C C . GLY A 1 88 ? 0.916 10.792 -10.698 1.00 91.56 88 GLY A C 1
ATOM 708 O O . GLY A 1 88 ? 0.575 10.971 -11.868 1.00 91.56 88 GLY A O 1
ATOM 709 N N . LEU A 1 89 ? 2.110 10.264 -10.398 1.00 92.38 89 LEU A N 1
ATOM 710 C CA . LEU A 1 89 ? 3.042 9.824 -11.433 1.00 92.38 89 LEU A CA 1
ATOM 711 C C . LEU A 1 89 ? 2.502 8.561 -12.110 1.00 92.38 89 LEU A C 1
ATOM 713 O O . LEU A 1 89 ? 1.958 7.686 -11.425 1.00 92.38 89 LEU A O 1
ATOM 717 N N . PRO A 1 90 ? 2.670 8.406 -13.433 1.00 93.38 90 PRO A N 1
ATOM 718 C CA . PRO A 1 90 ? 2.229 7.206 -14.129 1.00 93.38 90 PRO A CA 1
ATOM 719 C C . PRO A 1 90 ? 2.975 5.969 -13.617 1.00 93.38 90 PRO A C 1
ATOM 721 O O . PRO A 1 90 ? 4.143 6.039 -13.237 1.00 93.38 90 PRO A O 1
ATOM 724 N N . ALA A 1 91 ? 2.300 4.819 -13.625 1.00 93.81 91 ALA A N 1
ATOM 725 C CA . ALA A 1 91 ? 2.956 3.546 -13.350 1.00 93.81 91 ALA A CA 1
ATOM 726 C C . ALA A 1 91 ? 4.006 3.226 -14.438 1.00 93.81 91 ALA A C 1
ATOM 728 O O . ALA A 1 91 ? 3.846 3.659 -15.587 1.00 93.81 91 ALA A O 1
ATOM 729 N N . PRO A 1 92 ? 5.055 2.441 -14.123 1.00 94.25 92 PRO A N 1
ATOM 730 C CA . PRO A 1 92 ? 6.025 1.997 -15.117 1.00 94.25 92 PRO A CA 1
ATOM 731 C C . PRO A 1 92 ? 5.346 1.309 -16.308 1.00 94.25 92 PRO A C 1
ATOM 733 O O . PRO A 1 92 ? 4.583 0.357 -16.140 1.00 94.25 92 PRO A O 1
ATOM 736 N N . LEU A 1 93 ? 5.654 1.763 -17.525 1.00 94.19 93 LEU A N 1
ATOM 737 C CA . LEU A 1 93 ? 5.112 1.206 -18.769 1.00 94.19 93 LEU A CA 1
ATOM 738 C C . LEU A 1 93 ? 5.846 -0.084 -19.172 1.00 94.19 93 LEU A C 1
ATOM 740 O O . LEU A 1 93 ? 6.442 -0.174 -20.244 1.00 94.19 93 LEU A O 1
ATOM 744 N N . VAL A 1 94 ? 5.820 -1.085 -18.292 1.00 95.62 94 VAL A N 1
ATOM 745 C CA . VAL A 1 94 ? 6.464 -2.389 -18.491 1.00 95.62 94 VAL A CA 1
ATOM 746 C C . VAL A 1 94 ? 5.400 -3.479 -18.492 1.00 95.62 94 VAL A C 1
ATOM 748 O O . VAL A 1 94 ? 4.590 -3.586 -17.571 1.00 95.62 94 VAL A O 1
ATOM 751 N N . PHE A 1 95 ? 5.389 -4.309 -19.535 1.00 96.25 95 PHE A N 1
ATOM 752 C CA . PHE A 1 95 ? 4.384 -5.357 -19.674 1.00 96.25 95 PHE A CA 1
ATOM 753 C C . PHE A 1 95 ? 4.454 -6.366 -18.517 1.00 96.25 95 PHE A C 1
ATOM 755 O O . PHE A 1 95 ? 5.505 -6.934 -18.219 1.00 96.25 95 PHE A O 1
ATOM 762 N N . GLY A 1 96 ? 3.302 -6.614 -17.894 1.00 95.81 96 GLY A N 1
ATOM 763 C CA . GLY A 1 96 ? 3.174 -7.511 -16.748 1.00 95.81 96 GLY A CA 1
ATOM 764 C C . GLY A 1 96 ? 3.384 -6.840 -15.389 1.00 95.81 96 GLY A C 1
ATOM 765 O O . GLY A 1 96 ? 3.099 -7.494 -14.388 1.00 95.81 96 GLY A O 1
ATOM 766 N N . ILE A 1 97 ? 3.818 -5.573 -15.331 1.00 97.56 97 ILE A N 1
ATOM 767 C CA . ILE A 1 97 ? 3.787 -4.792 -14.088 1.00 97.56 97 ILE A CA 1
ATOM 768 C C . ILE A 1 97 ? 2.363 -4.304 -13.821 1.00 97.56 97 ILE A C 1
ATOM 770 O O . ILE A 1 97 ? 1.688 -3.787 -14.711 1.00 97.56 97 ILE A O 1
ATOM 774 N N . HIS A 1 98 ? 1.930 -4.440 -12.574 1.00 96.69 98 HIS A N 1
ATOM 775 C CA . HIS A 1 98 ? 0.756 -3.783 -12.032 1.00 96.69 98 HIS A CA 1
ATOM 776 C C . HIS A 1 98 ? 1.153 -3.066 -10.742 1.00 96.69 98 HIS A C 1
ATOM 778 O O . HIS A 1 98 ? 1.574 -3.700 -9.774 1.00 96.69 98 HIS A O 1
ATOM 784 N N . ARG A 1 99 ? 1.040 -1.737 -10.762 1.00 97.06 99 ARG A N 1
ATOM 785 C CA . ARG A 1 99 ? 1.137 -0.906 -9.565 1.00 97.06 99 ARG A CA 1
ATOM 786 C C . ARG A 1 99 ? -0.248 -0.778 -8.956 1.00 97.06 99 ARG A C 1
ATOM 788 O O . ARG A 1 99 ? -1.191 -0.540 -9.709 1.00 97.06 99 ARG A O 1
ATOM 795 N N . HIS A 1 100 ? -0.363 -0.902 -7.639 1.00 95.38 100 HIS A N 1
ATOM 796 C CA . HIS A 1 100 ? -1.639 -0.651 -6.971 1.00 95.38 100 HIS A CA 1
ATOM 797 C C . HIS A 1 100 ? -2.098 0.793 -7.188 1.00 95.38 100 HIS A C 1
ATOM 799 O O . HIS A 1 100 ? -1.296 1.729 -7.177 1.00 95.38 100 HIS A O 1
ATOM 805 N N . ASP A 1 101 ? -3.410 0.972 -7.323 1.00 93.44 101 ASP A N 1
ATOM 806 C CA . ASP A 1 101 ? -4.056 2.290 -7.350 1.00 93.44 101 ASP A CA 1
ATOM 807 C C . ASP A 1 101 ? -4.307 2.815 -5.922 1.00 93.44 101 ASP A C 1
ATOM 809 O O . ASP A 1 101 ? -5.364 3.362 -5.611 1.00 93.44 101 ASP A O 1
ATOM 813 N N . ALA A 1 102 ? -3.337 2.599 -5.036 1.00 93.81 102 ALA A N 1
ATOM 814 C CA . ALA A 1 102 ? -3.306 3.054 -3.653 1.00 93.81 102 ALA A CA 1
ATOM 815 C C . ALA A 1 102 ? -1.849 3.117 -3.176 1.00 93.81 102 ALA A C 1
ATOM 817 O O . ALA A 1 102 ? -0.982 2.492 -3.786 1.00 93.81 102 ALA A O 1
ATOM 818 N N . TYR A 1 103 ? -1.588 3.834 -2.079 1.00 92.44 103 TYR A N 1
ATOM 819 C CA . TYR A 1 103 ? -0.242 3.962 -1.506 1.00 92.44 103 TYR A CA 1
ATOM 820 C C . TYR A 1 103 ? 0.409 2.592 -1.254 1.00 92.44 103 TYR A C 1
ATOM 822 O O . TYR A 1 103 ? 1.501 2.348 -1.755 1.00 92.44 103 TYR A O 1
ATOM 830 N N . CYS A 1 104 ? -0.294 1.676 -0.589 1.00 91.94 104 CYS A N 1
ATOM 831 C CA . CYS A 1 104 ? 0.092 0.273 -0.446 1.00 91.94 104 CYS A CA 1
ATOM 832 C C . CYS A 1 104 ? -1.143 -0.643 -0.516 1.00 91.94 104 CYS A C 1
ATOM 834 O O . CYS A 1 104 ? -2.289 -0.176 -0.562 1.00 91.94 104 CYS A O 1
ATOM 836 N N . ILE A 1 105 ? -0.932 -1.961 -0.539 1.00 92.38 105 ILE A N 1
ATOM 837 C CA . ILE A 1 105 ? -2.034 -2.929 -0.641 1.00 92.38 105 ILE A CA 1
ATOM 838 C C . ILE A 1 105 ? -2.976 -2.882 0.570 1.00 92.38 105 ILE A C 1
ATOM 840 O O . ILE A 1 105 ? -4.182 -3.068 0.417 1.00 92.38 105 ILE A O 1
ATOM 844 N N . GLU A 1 106 ? -2.469 -2.571 1.763 1.00 90.19 106 GLU A N 1
ATOM 845 C CA . GLU A 1 106 ? -3.242 -2.495 3.005 1.00 90.19 106 GLU A CA 1
ATOM 846 C C . GLU A 1 106 ? -4.359 -1.454 2.923 1.00 90.19 106 GLU A C 1
ATOM 848 O O . GLU A 1 106 ? -5.439 -1.669 3.480 1.00 90.19 106 GLU A O 1
ATOM 853 N N . ASN A 1 107 ? -4.154 -0.363 2.175 1.00 90.12 107 ASN A N 1
ATOM 854 C CA . ASN A 1 107 ? -5.189 0.646 1.952 1.00 90.12 107 ASN A CA 1
ATOM 855 C C . ASN A 1 107 ? -6.446 0.060 1.286 1.00 90.12 107 ASN A C 1
ATOM 857 O O . ASN A 1 107 ? -7.541 0.577 1.495 1.00 90.12 107 ASN A O 1
ATOM 861 N N . LEU A 1 108 ? -6.307 -1.027 0.521 1.00 90.00 108 LEU A N 1
ATOM 862 C CA . LEU A 1 108 ? -7.404 -1.697 -0.182 1.00 90.00 108 LEU A CA 1
ATOM 863 C C . LEU A 1 108 ? -8.0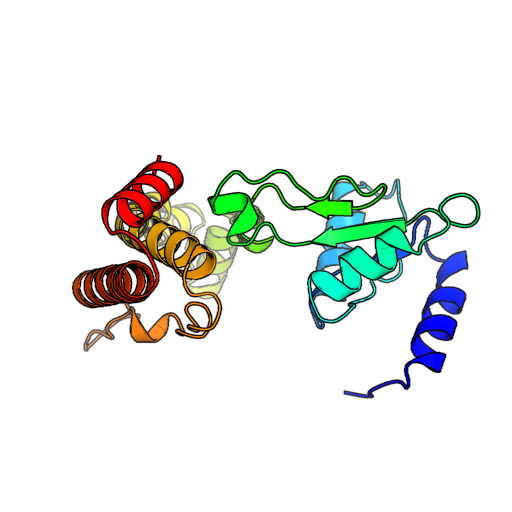85 -2.790 0.658 1.00 90.00 108 LEU A C 1
ATOM 865 O O . LEU A 1 108 ? -9.100 -3.344 0.237 1.00 90.00 108 LEU A O 1
ATOM 869 N N . LEU A 1 109 ? -7.541 -3.120 1.835 1.00 88.12 109 LEU A N 1
ATOM 870 C CA . LEU A 1 109 ? -8.009 -4.229 2.676 1.00 88.12 109 LEU A CA 1
ATOM 871 C C . LEU A 1 109 ? -8.879 -3.786 3.858 1.00 88.12 109 LEU A C 1
ATOM 873 O O . LEU A 1 109 ? -9.373 -4.633 4.606 1.00 88.12 109 LEU A O 1
ATOM 877 N N . PHE A 1 110 ? -9.094 -2.482 4.040 1.00 84.56 110 PHE A N 1
ATOM 878 C CA . PHE A 1 110 ? -9.947 -1.974 5.112 1.00 84.56 110 PHE A CA 1
ATOM 879 C C . PHE A 1 110 ? -11.402 -2.429 4.928 1.00 84.56 110 PHE A C 1
ATOM 881 O O . PHE A 1 110 ? -12.090 -2.037 3.987 1.00 84.56 110 PHE A O 1
ATOM 888 N N . CYS A 1 111 ? -11.890 -3.249 5.864 1.00 90.38 111 CYS A N 1
ATOM 889 C CA . CYS A 1 111 ? -13.248 -3.782 5.854 1.00 90.38 111 CYS A CA 1
ATOM 890 C C . CYS A 1 111 ? -13.916 -3.581 7.219 1.00 90.38 111 CYS A C 1
ATOM 892 O O . CYS A 1 111 ? -13.644 -4.316 8.168 1.00 90.38 111 CYS A O 1
ATOM 894 N N . GLU A 1 112 ? -14.833 -2.612 7.301 1.00 92.81 112 GLU A N 1
ATOM 895 C CA . GLU A 1 112 ? -15.593 -2.294 8.522 1.00 92.81 112 GLU A CA 1
ATOM 896 C C . GLU A 1 112 ? -16.302 -3.529 9.091 1.00 92.81 112 GLU A C 1
ATOM 898 O O . GLU A 1 112 ? -16.229 -3.794 10.287 1.00 92.81 112 GLU A O 1
ATOM 903 N N . LYS A 1 113 ? -16.901 -4.347 8.216 1.00 94.25 113 LYS A N 1
ATOM 904 C CA . LYS A 1 113 ? -17.565 -5.592 8.611 1.00 94.25 113 LYS A CA 1
ATOM 905 C C . LYS A 1 113 ? -16.612 -6.586 9.269 1.00 94.25 113 LYS A C 1
ATOM 907 O O . LYS A 1 113 ? -16.961 -7.179 10.282 1.00 94.25 113 LYS A O 1
ATOM 912 N N . ALA A 1 114 ? -15.420 -6.782 8.707 1.00 93.00 114 ALA A N 1
ATOM 913 C CA . ALA A 1 114 ? -14.443 -7.700 9.287 1.00 93.00 114 ALA A CA 1
ATOM 914 C C . ALA A 1 114 ? -13.975 -7.207 10.667 1.00 93.00 114 ALA A C 1
ATOM 916 O O . ALA A 1 114 ? -13.880 -8.000 11.599 1.00 93.00 114 ALA A O 1
ATOM 917 N N . LEU A 1 115 ? -13.753 -5.897 10.817 1.00 92.81 115 LEU A N 1
ATOM 918 C CA . LEU A 1 115 ? -13.387 -5.284 12.097 1.00 92.81 115 LEU A CA 1
ATOM 919 C C . LEU A 1 115 ? -14.500 -5.433 13.145 1.00 92.81 115 LEU A C 1
ATOM 921 O O . LEU A 1 115 ? -14.222 -5.853 14.266 1.00 92.81 115 LEU A O 1
ATOM 925 N N . ALA A 1 116 ? -15.756 -5.159 12.778 1.00 94.88 116 ALA A N 1
ATOM 926 C CA . ALA A 1 116 ? -16.910 -5.349 13.657 1.00 94.88 116 ALA A CA 1
ATOM 927 C C . ALA A 1 116 ? -17.082 -6.820 14.069 1.00 94.88 116 ALA A C 1
ATOM 929 O O . ALA A 1 116 ? -17.336 -7.108 15.236 1.00 94.88 116 ALA A O 1
ATOM 930 N N . GLN A 1 117 ? -16.870 -7.764 13.146 1.00 94.62 117 GLN A N 1
ATOM 931 C CA . GLN A 1 117 ? -16.905 -9.194 13.457 1.00 94.62 117 GLN A CA 1
ATOM 932 C C . GLN A 1 117 ? -15.820 -9.592 14.461 1.00 94.62 117 GLN A C 1
ATOM 934 O O . GLN A 1 117 ? -16.127 -10.284 15.429 1.00 94.62 117 GLN A O 1
ATOM 939 N N . ILE A 1 118 ? -14.581 -9.125 14.281 1.00 93.94 118 ILE A N 1
ATOM 940 C CA . ILE A 1 118 ? -13.495 -9.368 15.243 1.00 93.94 118 ILE A CA 1
ATOM 941 C C . ILE A 1 118 ? -13.871 -8.798 16.616 1.00 93.94 118 ILE A C 1
ATOM 943 O O . ILE A 1 118 ? -13.810 -9.511 17.615 1.00 93.94 118 ILE A O 1
ATOM 947 N N . LEU A 1 119 ? -14.328 -7.544 16.660 1.00 94.31 119 LEU A N 1
ATOM 948 C CA . LEU A 1 119 ? -14.691 -6.870 17.904 1.00 94.31 119 LEU A CA 1
ATOM 949 C C . LEU A 1 119 ? -15.861 -7.555 18.626 1.00 94.31 119 LEU A C 1
ATOM 951 O O . LEU A 1 119 ? -15.808 -7.721 19.841 1.00 94.31 119 LEU A O 1
ATOM 955 N N . SER A 1 120 ? -16.887 -8.002 17.895 1.00 95.62 120 SER A N 1
ATOM 956 C CA . SER A 1 120 ? -18.029 -8.730 18.472 1.00 95.62 120 SER A CA 1
ATOM 957 C C . SER A 1 120 ? -17.601 -10.008 19.203 1.00 95.62 120 SER A C 1
ATOM 959 O O . SER A 1 120 ? -18.142 -10.331 20.261 1.00 95.62 120 SER A O 1
ATOM 961 N N . GLN A 1 121 ? -16.592 -10.707 18.674 1.00 93.31 121 GLN A N 1
ATOM 962 C CA . GLN A 1 121 ? -16.084 -11.958 19.236 1.00 93.31 121 GLN A CA 1
ATOM 963 C C . GLN A 1 121 ? -15.149 -11.716 20.423 1.00 93.31 121 GLN A C 1
ATOM 965 O O . GLN A 1 121 ? -15.208 -12.460 21.398 1.00 93.31 121 GLN A O 1
ATOM 970 N N . ASP A 1 122 ? -14.312 -10.681 20.349 1.00 92.88 122 ASP A N 1
ATOM 971 C CA . ASP A 1 122 ? -13.321 -10.368 21.384 1.00 92.88 122 ASP A CA 1
ATOM 972 C C . ASP A 1 122 ? -13.954 -9.691 22.612 1.00 92.88 122 ASP A C 1
ATOM 974 O O . ASP A 1 122 ? -13.645 -10.029 23.754 1.00 92.88 122 ASP A O 1
ATOM 978 N N . ALA A 1 123 ? -14.899 -8.773 22.389 1.00 91.44 123 ALA A N 1
ATOM 979 C CA . ALA A 1 123 ? -15.541 -7.991 23.446 1.00 91.44 123 ALA A CA 1
ATOM 980 C C . ALA A 1 123 ? -16.899 -8.551 23.912 1.00 91.44 123 ALA A C 1
ATOM 982 O O . ALA A 1 123 ? -17.526 -7.954 24.785 1.00 91.44 123 ALA A O 1
ATOM 983 N N . ILE A 1 124 ? -17.348 -9.689 23.362 1.00 89.56 124 ILE A N 1
ATOM 984 C CA . ILE A 1 124 ? -18.664 -10.298 23.641 1.00 89.56 124 ILE A CA 1
ATOM 985 C C . ILE A 1 124 ? -19.790 -9.266 23.430 1.00 89.56 124 ILE A C 1
ATOM 987 O O . ILE A 1 124 ? -20.612 -9.007 24.308 1.00 89.56 124 ILE A O 1
ATOM 991 N N . LEU A 1 125 ? -19.791 -8.648 22.249 1.00 94.31 125 LEU A N 1
ATOM 992 C CA . LEU A 1 125 ? -20.790 -7.668 21.817 1.00 94.31 125 LEU A CA 1
ATOM 993 C C . LEU A 1 125 ? -21.649 -8.259 20.699 1.00 94.31 125 LEU A C 1
ATOM 995 O O . LEU A 1 125 ? -21.212 -9.144 19.962 1.00 94.31 125 LEU A O 1
ATOM 999 N N . THR A 1 126 ? -22.861 -7.741 20.523 1.00 94.81 126 THR A N 1
ATOM 1000 C CA . THR A 1 126 ? -23.606 -7.960 19.275 1.00 94.81 126 THR A CA 1
ATOM 1001 C C . THR A 1 126 ? -22.909 -7.266 18.098 1.00 94.81 126 THR A C 1
ATOM 1003 O O . THR A 1 126 ? -22.082 -6.372 18.286 1.00 94.81 126 THR A O 1
ATOM 1006 N N . GLU A 1 127 ? -23.233 -7.660 16.861 1.00 91.88 127 GLU A N 1
ATOM 1007 C CA . GLU A 1 127 ? -22.641 -7.028 15.670 1.00 91.88 127 GLU A CA 1
ATOM 1008 C C . GLU A 1 127 ? -22.982 -5.525 15.609 1.00 91.88 127 GLU A C 1
ATOM 1010 O O . GLU A 1 127 ? -22.103 -4.707 15.345 1.00 91.88 127 GLU A O 1
ATOM 1015 N N . ASP A 1 128 ? -24.219 -5.148 15.949 1.00 94.88 128 ASP A N 1
ATOM 1016 C CA . ASP A 1 128 ? -24.667 -3.749 15.984 1.00 94.88 128 ASP A CA 1
ATOM 1017 C C . ASP A 1 128 ? -23.921 -2.925 17.045 1.00 94.88 128 ASP A C 1
ATOM 1019 O O . ASP A 1 128 ? -23.457 -1.817 16.761 1.00 94.88 128 ASP A O 1
ATOM 1023 N N . GLU A 1 129 ? -23.748 -3.469 18.255 1.00 96.31 129 GLU A N 1
ATOM 1024 C CA . GLU A 1 129 ? -22.946 -2.833 19.309 1.00 96.31 129 GLU A CA 1
ATOM 1025 C C . GLU A 1 129 ? -21.477 -2.709 18.896 1.00 96.31 129 GLU A C 1
ATOM 1027 O O . GLU A 1 129 ? -20.842 -1.695 19.187 1.00 96.31 129 GLU A O 1
ATOM 1032 N N . ALA A 1 130 ? -20.934 -3.702 18.187 1.00 95.88 130 ALA A N 1
ATOM 1033 C CA . ALA A 1 130 ? -19.572 -3.655 17.674 1.00 95.88 130 ALA A CA 1
ATOM 1034 C C . ALA A 1 130 ? -19.399 -2.554 16.616 1.00 95.88 130 ALA A C 1
ATOM 1036 O O . ALA A 1 130 ? -18.428 -1.805 16.696 1.00 95.88 130 ALA A O 1
ATOM 1037 N N . TYR A 1 131 ? -20.339 -2.376 15.678 1.00 95.69 131 TYR A N 1
ATOM 1038 C CA . TYR A 1 131 ? -20.293 -1.251 14.730 1.00 95.69 131 TYR A CA 1
ATOM 1039 C C . TYR A 1 131 ? -20.339 0.102 15.443 1.00 95.69 131 TYR A C 1
ATOM 1041 O O . TYR A 1 131 ? -19.546 0.992 15.131 1.00 95.69 131 TYR A O 1
ATOM 1049 N N . GLN A 1 132 ? -21.243 0.255 16.414 1.00 94.88 132 GLN A N 1
ATOM 1050 C CA . GLN A 1 132 ? -21.365 1.491 17.190 1.00 94.88 132 GLN A CA 1
ATOM 1051 C C . GLN A 1 132 ? -20.112 1.775 18.023 1.00 94.88 132 GLN A C 1
ATOM 1053 O O . GLN A 1 132 ? -19.683 2.919 18.108 1.00 94.88 132 GLN A O 1
ATOM 1058 N N . THR A 1 133 ? -19.513 0.738 18.610 1.00 93.50 133 THR A N 1
ATOM 1059 C CA . THR A 1 133 ? -18.293 0.853 19.420 1.00 93.50 133 THR A CA 1
ATOM 1060 C C . THR A 1 133 ? -17.071 1.161 18.561 1.00 93.50 133 THR A C 1
ATOM 1062 O O . THR A 1 133 ? -16.205 1.924 18.982 1.00 93.50 133 THR A O 1
ATOM 1065 N N . LEU A 1 134 ? -16.987 0.571 17.365 1.00 92.56 134 LEU A N 1
ATOM 1066 C CA . LEU A 1 134 ? -15.892 0.811 16.432 1.00 92.56 134 LEU A CA 1
ATOM 1067 C C . LEU A 1 134 ? -15.903 2.257 15.915 1.00 92.56 134 LEU A C 1
ATOM 1069 O O . LEU A 1 134 ? -14.832 2.837 15.754 1.00 92.56 134 LEU A O 1
ATOM 1073 N N . ASP A 1 135 ? -17.094 2.803 15.626 1.00 92.38 135 ASP A N 1
ATOM 1074 C CA . ASP A 1 135 ? -17.318 4.159 15.094 1.00 92.38 135 ASP A CA 1
ATOM 1075 C C . ASP A 1 135 ? -16.294 4.553 14.011 1.00 92.38 135 ASP A C 1
ATOM 1077 O O . ASP A 1 135 ? -15.692 5.635 14.006 1.00 92.38 135 ASP A O 1
ATOM 1081 N N . LEU A 1 136 ? -16.058 3.617 13.082 1.00 91.25 136 LEU A N 1
ATOM 1082 C CA . LEU A 1 136 ? -14.921 3.666 12.164 1.00 91.25 136 LEU A CA 1
ATOM 1083 C C . LEU A 1 136 ? -14.917 4.950 11.334 1.00 91.25 136 LEU A C 1
ATOM 1085 O O . LEU A 1 136 ? -13.871 5.547 11.099 1.00 91.25 136 LEU A O 1
ATOM 1089 N N . LYS A 1 137 ? -16.098 5.393 10.898 1.00 91.44 137 LYS A N 1
ATOM 1090 C CA . LYS A 1 137 ? -16.250 6.594 10.070 1.00 91.44 137 LYS A CA 1
ATOM 1091 C C . LYS A 1 137 ? -15.828 7.854 10.814 1.00 91.44 137 LYS A C 1
ATOM 1093 O O . LYS A 1 137 ? -15.146 8.694 10.229 1.00 91.44 137 LYS A O 1
ATOM 1098 N N . SER A 1 138 ? -16.226 7.999 12.074 1.00 93.19 138 SER A N 1
ATOM 1099 C CA . SER A 1 138 ? -15.837 9.157 12.881 1.00 93.19 138 SER A CA 1
ATOM 1100 C C . SER A 1 138 ? -14.353 9.100 13.221 1.00 93.19 138 SER A C 1
ATOM 1102 O O . SER A 1 138 ? -13.669 10.119 13.125 1.00 93.19 138 SER A O 1
ATOM 1104 N N . TRP A 1 139 ? -13.831 7.907 13.519 1.00 91.38 139 TRP A N 1
ATOM 1105 C CA . TRP A 1 139 ? -12.403 7.714 13.745 1.00 91.38 139 TRP A CA 1
ATOM 1106 C C . TRP A 1 139 ? -11.569 8.088 12.512 1.00 91.38 139 TRP A C 1
ATOM 1108 O O . TRP A 1 139 ? -10.656 8.901 12.643 1.00 91.38 139 TRP A O 1
ATOM 1118 N N . ILE A 1 140 ? -11.926 7.611 11.311 1.00 91.94 140 ILE A N 1
ATOM 1119 C CA . ILE A 1 140 ? -11.245 7.983 10.057 1.00 91.94 140 ILE A CA 1
ATOM 1120 C C . ILE A 1 140 ? -11.270 9.500 9.863 1.00 91.94 140 ILE A C 1
ATOM 1122 O O . ILE A 1 140 ? -10.219 10.100 9.660 1.00 91.94 140 ILE A O 1
ATOM 1126 N N . ARG A 1 141 ? -12.437 10.146 10.001 1.00 91.56 141 ARG A N 1
ATOM 1127 C CA . ARG A 1 141 ? -12.550 11.611 9.875 1.00 91.56 141 ARG A CA 1
ATOM 1128 C C . ARG A 1 141 ? -11.656 12.361 10.861 1.00 91.56 141 ARG A C 1
ATOM 1130 O O . ARG A 1 141 ? -11.163 13.428 10.529 1.00 91.56 141 ARG A O 1
ATOM 1137 N N . SER A 1 142 ? -11.437 11.811 12.055 1.00 90.88 142 SER A N 1
ATOM 1138 C CA . SER A 1 142 ? -10.598 12.449 13.075 1.00 90.88 142 SER A CA 1
ATOM 1139 C C . SER A 1 142 ? -9.098 12.421 12.753 1.00 90.88 142 SER A C 1
ATOM 1141 O O . SER A 1 142 ? -8.354 13.248 13.276 1.00 90.88 142 SER A O 1
ATOM 1143 N N . ILE A 1 143 ? -8.650 11.489 11.904 1.00 92.62 143 ILE A N 1
ATOM 1144 C CA . ILE A 1 143 ? -7.230 11.308 11.561 1.00 92.62 143 ILE A CA 1
ATOM 1145 C C . ILE A 1 143 ? -6.907 11.647 10.105 1.00 92.62 143 ILE A C 1
ATOM 1147 O O . ILE A 1 143 ? -5.735 11.808 9.779 1.00 92.62 143 ILE A O 1
ATOM 1151 N N . GLN A 1 144 ? -7.918 11.733 9.239 1.00 92.56 144 GLN A N 1
ATOM 1152 C CA . GLN A 1 144 ? -7.740 11.853 7.797 1.00 92.56 144 GLN A CA 1
ATOM 1153 C C . GLN A 1 144 ? -6.955 13.111 7.424 1.00 92.56 144 GLN A C 1
ATOM 1155 O O . GLN A 1 144 ? -5.882 12.981 6.844 1.00 92.56 144 GLN A O 1
ATOM 1160 N N . ASP A 1 145 ? -7.440 14.301 7.784 1.00 93.69 145 ASP A N 1
ATOM 1161 C CA . ASP A 1 145 ? -6.821 15.553 7.326 1.00 93.69 145 ASP A CA 1
ATOM 1162 C C . ASP A 1 145 ? -5.365 15.701 7.812 1.00 93.69 145 ASP A C 1
ATOM 1164 O O . ASP A 1 145 ? -4.487 15.914 6.972 1.00 93.69 145 ASP A O 1
ATOM 1168 N N . PRO A 1 146 ? -5.034 15.475 9.106 1.00 94.25 146 PRO A N 1
ATOM 1169 C CA . PRO A 1 146 ? -3.646 15.556 9.563 1.00 94.25 146 PRO A CA 1
ATOM 1170 C C . PRO A 1 146 ? -2.715 14.561 8.857 1.00 94.25 146 PRO A C 1
ATOM 1172 O O . PRO A 1 146 ? -1.553 14.872 8.593 1.00 94.25 146 PRO A O 1
ATOM 1175 N N . LEU A 1 147 ? -3.199 13.349 8.567 1.00 93.19 147 LEU A N 1
ATOM 1176 C CA . LEU A 1 147 ? -2.390 12.337 7.892 1.00 93.19 147 LEU A CA 1
ATOM 1177 C C . LEU A 1 147 ? -2.258 12.612 6.392 1.00 93.19 147 LEU A C 1
ATOM 1179 O O . LEU A 1 147 ? -1.181 12.378 5.851 1.00 93.19 147 LEU A O 1
ATOM 1183 N N . LEU A 1 148 ? -3.286 13.145 5.729 1.00 93.38 148 LEU A N 1
ATOM 1184 C CA . LEU A 1 148 ? -3.193 13.573 4.332 1.00 93.38 148 LEU A CA 1
ATOM 1185 C C . LEU A 1 148 ? -2.154 14.683 4.165 1.00 93.38 148 LEU A C 1
ATOM 1187 O O . LEU A 1 148 ? -1.285 14.575 3.300 1.00 93.38 148 LEU A O 1
ATOM 1191 N N . GLU A 1 149 ? -2.171 15.694 5.036 1.00 94.81 149 GLU A N 1
ATOM 1192 C CA . GLU A 1 149 ? -1.143 16.741 5.060 1.00 94.81 149 GLU A CA 1
ATOM 1193 C C . GLU A 1 149 ? 0.258 16.148 5.265 1.00 94.81 149 GLU A C 1
ATOM 1195 O O . GLU A 1 149 ? 1.196 16.457 4.528 1.00 94.81 149 GLU A O 1
ATOM 1200 N N . LEU A 1 150 ? 0.416 15.242 6.234 1.00 94.06 150 LEU A N 1
ATOM 1201 C CA . LEU A 1 150 ? 1.704 14.610 6.512 1.00 94.06 150 LEU A CA 1
ATOM 1202 C C . LEU A 1 150 ? 2.232 13.798 5.322 1.00 94.06 150 LEU A C 1
ATOM 1204 O O . LEU A 1 150 ? 3.398 13.938 4.951 1.00 94.06 150 LEU A O 1
ATOM 1208 N N . PHE A 1 151 ? 1.398 12.949 4.720 1.00 92.69 151 PHE A N 1
ATOM 1209 C CA . PHE A 1 151 ? 1.813 12.099 3.604 1.00 92.69 151 PHE A CA 1
ATOM 1210 C C . PHE A 1 151 ? 2.066 12.906 2.327 1.00 92.69 151 PHE A C 1
ATOM 1212 O O . PHE A 1 151 ? 3.001 12.581 1.596 1.00 92.69 151 PHE A O 1
ATOM 1219 N N . SER A 1 152 ? 1.334 14.001 2.106 1.00 94.31 152 SER A N 1
ATOM 1220 C CA . SER A 1 152 ? 1.612 14.962 1.027 1.00 94.31 152 SER A CA 1
ATOM 1221 C C . SER A 1 152 ? 2.976 15.635 1.223 1.00 94.31 152 SER A C 1
ATOM 1223 O O . SER A 1 152 ? 3.788 15.725 0.296 1.00 94.31 152 SER A O 1
ATOM 1225 N N . ALA A 1 153 ? 3.300 16.031 2.459 1.00 94.38 153 ALA A N 1
ATOM 1226 C CA . ALA A 1 153 ? 4.611 16.584 2.796 1.00 94.38 153 ALA A CA 1
ATOM 1227 C C . ALA A 1 153 ? 5.734 15.550 2.650 1.00 94.38 153 ALA A C 1
ATOM 1229 O O . ALA A 1 153 ? 6.805 15.880 2.143 1.00 94.38 153 ALA A O 1
ATOM 1230 N N . PHE A 1 154 ? 5.506 14.293 3.037 1.00 94.00 154 PHE A N 1
ATOM 1231 C CA . PHE A 1 154 ? 6.477 13.216 2.834 1.00 94.00 154 PHE A CA 1
ATOM 1232 C C . PHE A 1 154 ? 6.699 12.898 1.357 1.00 94.00 154 PHE A C 1
ATOM 1234 O O . PHE A 1 154 ? 7.851 12.742 0.955 1.00 94.00 154 PHE A O 1
ATOM 1241 N N . ALA A 1 155 ? 5.640 12.862 0.545 1.00 92.88 155 ALA A N 1
ATOM 1242 C CA . ALA A 1 155 ? 5.744 12.664 -0.896 1.00 92.88 155 ALA A CA 1
ATOM 1243 C C . ALA A 1 155 ? 6.533 13.799 -1.566 1.00 92.88 155 ALA A C 1
ATOM 1245 O O . ALA A 1 155 ? 7.419 13.546 -2.382 1.00 92.88 155 ALA A O 1
ATOM 1246 N N . THR A 1 156 ? 6.267 15.040 -1.152 1.00 93.88 156 THR A N 1
ATOM 1247 C CA . THR A 1 156 ? 7.003 16.231 -1.598 1.00 93.88 156 THR A CA 1
ATOM 1248 C C . THR A 1 156 ? 8.472 16.178 -1.172 1.00 93.88 156 THR A C 1
ATOM 1250 O O . THR A 1 156 ? 9.371 16.423 -1.973 1.00 93.88 156 THR A O 1
ATOM 1253 N N . SER A 1 157 ? 8.741 15.824 0.086 1.00 93.06 157 SER A N 1
ATOM 1254 C CA . SER A 1 157 ? 10.101 15.698 0.617 1.00 93.06 157 SER A CA 1
ATOM 1255 C C . SER A 1 157 ? 10.889 14.605 -0.100 1.00 93.06 157 SER A C 1
ATOM 1257 O O . SER A 1 157 ? 12.031 14.827 -0.484 1.00 93.06 157 SER A O 1
ATOM 1259 N N . HIS A 1 158 ? 10.258 13.468 -0.395 1.00 91.50 158 HIS A N 1
ATOM 1260 C CA . HIS A 1 158 ? 10.871 12.380 -1.152 1.00 91.50 158 HIS A CA 1
ATOM 1261 C C . HIS A 1 158 ? 11.282 12.793 -2.577 1.00 91.50 158 HIS A C 1
ATOM 1263 O O . HIS A 1 158 ? 12.231 12.242 -3.127 1.00 91.50 158 HIS A O 1
ATOM 1269 N N . GLU A 1 159 ? 10.604 13.768 -3.190 1.00 91.25 159 GLU A N 1
ATOM 1270 C CA . GLU A 1 159 ? 10.986 14.283 -4.508 1.00 91.25 159 GLU A CA 1
ATOM 1271 C C . GLU A 1 159 ? 12.284 15.096 -4.483 1.00 91.25 159 GLU A C 1
ATOM 1273 O O . GLU A 1 159 ? 13.132 14.938 -5.361 1.00 91.25 159 GLU A O 1
ATOM 1278 N N . PHE A 1 160 ? 12.436 15.973 -3.490 1.00 92.38 160 PHE A N 1
ATOM 1279 C CA . PHE A 1 160 ? 13.530 16.949 -3.450 1.00 92.38 160 PHE A CA 1
ATOM 1280 C C . PHE A 1 160 ? 14.680 16.557 -2.520 1.00 92.38 160 PHE A C 1
ATOM 1282 O O . PHE A 1 160 ? 15.794 17.054 -2.684 1.00 92.38 160 PHE A O 1
ATOM 1289 N N . ALA A 1 161 ? 14.413 15.684 -1.554 1.00 88.62 161 ALA A N 1
ATOM 1290 C CA . ALA A 1 161 ? 15.340 15.233 -0.527 1.00 88.62 161 ALA A CA 1
ATOM 1291 C C . ALA A 1 161 ? 15.191 13.716 -0.249 1.00 88.62 161 ALA A C 1
ATOM 1293 O O . ALA A 1 161 ? 14.962 13.321 0.898 1.00 88.62 161 ALA A O 1
ATOM 1294 N N . PRO A 1 162 ? 15.309 12.837 -1.267 1.00 85.50 162 PRO A N 1
ATOM 1295 C CA . PRO A 1 162 ? 15.106 11.388 -1.116 1.00 85.50 162 PRO A CA 1
ATOM 1296 C C . PRO A 1 162 ? 16.062 10.721 -0.111 1.00 85.50 162 PRO A C 1
ATOM 1298 O O . PRO A 1 162 ? 15.790 9.630 0.388 1.00 85.50 162 PRO A O 1
ATOM 1301 N N . GLU A 1 163 ? 17.192 11.355 0.210 1.00 84.31 163 GLU A N 1
ATOM 1302 C CA . GLU A 1 163 ? 18.129 10.894 1.234 1.00 84.31 163 GLU A CA 1
ATOM 1303 C C . GLU A 1 163 ? 17.588 11.028 2.667 1.00 84.31 163 GLU A C 1
ATOM 1305 O O . GLU A 1 163 ? 18.100 10.382 3.589 1.00 84.31 163 GLU A O 1
ATOM 1310 N N . ILE A 1 164 ? 16.564 11.861 2.871 1.00 78.50 164 ILE A N 1
ATOM 1311 C CA . ILE A 1 164 ? 15.939 12.082 4.171 1.00 78.50 164 ILE A CA 1
ATOM 1312 C C . ILE A 1 164 ? 14.882 11.006 4.377 1.00 78.50 164 ILE A C 1
ATOM 1314 O O . ILE A 1 164 ? 13.856 10.947 3.704 1.00 78.50 164 ILE A O 1
ATOM 1318 N N . LYS A 1 165 ? 15.132 10.127 5.349 1.00 70.50 165 LYS A N 1
ATOM 1319 C CA . LYS A 1 165 ? 14.203 9.044 5.669 1.00 70.50 165 LYS A CA 1
ATOM 1320 C C . LYS A 1 165 ? 12.943 9.593 6.336 1.00 70.50 165 LYS A C 1
ATOM 1322 O O . LYS A 1 165 ? 12.935 9.857 7.536 1.00 70.50 165 LYS A O 1
ATOM 1327 N N . THR A 1 166 ? 11.867 9.688 5.566 1.00 69.88 166 THR A N 1
ATOM 1328 C CA . THR A 1 166 ? 10.517 10.030 6.041 1.00 69.88 166 THR A CA 1
ATOM 1329 C C . THR A 1 166 ? 9.719 8.791 6.462 1.00 69.88 166 THR A C 1
ATOM 1331 O O . THR A 1 166 ? 8.938 8.845 7.406 1.00 69.88 166 THR A O 1
ATOM 1334 N N . VAL A 1 167 ? 9.995 7.635 5.848 1.00 60.22 167 VAL A N 1
ATOM 1335 C CA . VAL A 1 167 ? 9.265 6.364 6.053 1.00 60.22 167 VAL A CA 1
ATOM 1336 C C . VAL A 1 167 ? 9.712 5.541 7.269 1.00 60.22 167 VAL A C 1
ATOM 1338 O O . VAL A 1 167 ? 9.037 4.597 7.660 1.00 60.22 167 VAL A O 1
ATOM 1341 N N . SER A 1 168 ? 10.834 5.885 7.915 1.00 64.31 168 SER A N 1
ATOM 1342 C CA . SER A 1 168 ? 11.287 5.194 9.139 1.00 64.31 168 SER A CA 1
ATOM 1343 C C . SER A 1 168 ? 10.720 5.791 10.433 1.00 64.31 168 SER A C 1
ATOM 1345 O O . SER A 1 168 ? 11.113 5.381 11.528 1.00 64.31 168 SER A O 1
ATOM 1347 N N . LEU A 1 169 ? 9.826 6.778 10.337 1.00 70.69 169 LEU A N 1
ATOM 1348 C CA . LEU A 1 169 ? 9.107 7.317 11.487 1.00 70.69 169 LEU A CA 1
ATOM 1349 C C . LEU A 1 169 ? 7.963 6.366 11.857 1.00 70.69 169 LEU A C 1
ATOM 1351 O O . LEU A 1 169 ? 6.885 6.407 11.277 1.00 70.69 169 LEU A O 1
ATOM 1355 N N . GLY A 1 170 ? 8.194 5.505 12.851 1.00 79.69 170 GLY A N 1
ATOM 1356 C CA . GLY A 1 170 ? 7.131 4.650 13.382 1.00 79.69 170 GLY A CA 1
ATOM 1357 C C . GLY A 1 170 ? 5.952 5.480 13.907 1.00 79.69 170 GLY A C 1
ATOM 1358 O O . GLY A 1 170 ? 6.168 6.489 14.584 1.00 79.69 170 GLY A O 1
ATOM 1359 N N . VAL A 1 171 ? 4.720 5.028 13.639 1.00 85.75 171 VAL A N 1
ATOM 1360 C CA . VAL A 1 171 ? 3.468 5.742 13.971 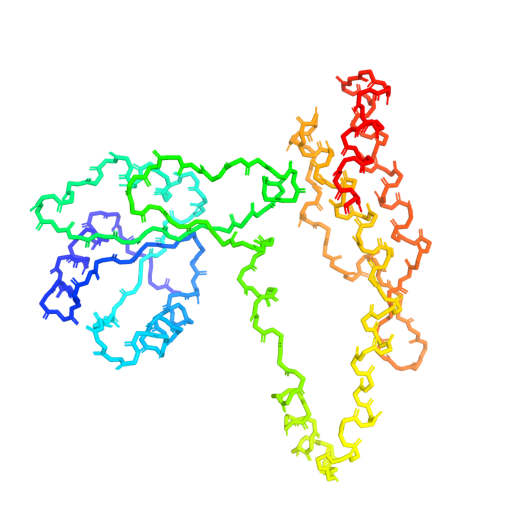1.00 85.75 171 VAL A CA 1
ATOM 1361 C C . VAL A 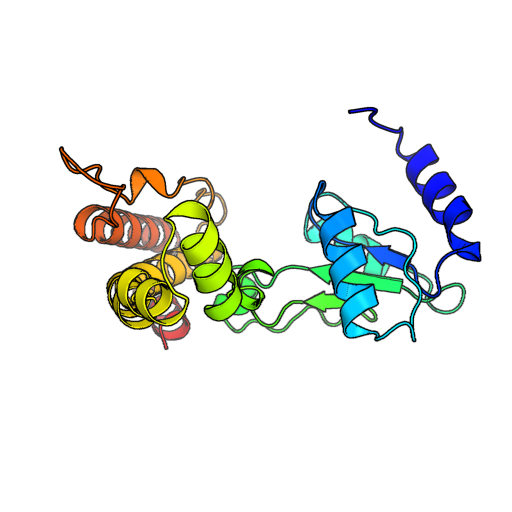1 171 ? 3.374 6.161 15.442 1.00 85.75 171 VAL A C 1
ATOM 1363 O O . VAL A 1 171 ? 2.834 7.217 15.751 1.00 85.75 171 VAL A O 1
ATOM 1366 N N . GLY A 1 172 ? 3.993 5.408 16.359 1.00 86.75 172 GLY A N 1
ATOM 1367 C CA . GLY A 1 172 ? 4.047 5.758 17.781 1.00 86.75 172 GLY A CA 1
ATOM 1368 C C . GLY A 1 172 ? 4.675 7.129 18.070 1.00 86.75 172 GLY A C 1
ATOM 1369 O O . GLY A 1 172 ? 4.303 7.769 19.048 1.00 86.75 172 GLY A O 1
ATOM 1370 N N . ASN A 1 173 ? 5.564 7.627 17.203 1.00 88.38 173 ASN A N 1
ATOM 1371 C CA . ASN A 1 173 ? 6.142 8.971 17.326 1.00 88.38 173 ASN A CA 1
ATOM 1372 C C . ASN A 1 173 ? 5.146 10.086 16.980 1.00 88.38 173 ASN A C 1
ATOM 1374 O O . ASN A 1 173 ? 5.350 11.228 17.383 1.00 88.38 173 ASN A O 1
ATOM 1378 N N . LEU A 1 174 ? 4.084 9.760 16.244 1.00 92.44 174 LEU A N 1
ATOM 1379 C CA . LEU A 1 174 ? 3.002 10.670 15.872 1.00 92.44 174 LEU A CA 1
ATOM 1380 C C . LEU A 1 174 ? 1.824 10.581 16.845 1.00 92.44 174 LEU A C 1
ATOM 1382 O O . LEU A 1 174 ? 0.887 11.366 16.755 1.00 92.44 174 LEU A O 1
ATOM 1386 N N . CYS A 1 175 ? 1.864 9.634 17.781 1.00 93.69 175 CYS A N 1
ATOM 1387 C CA . CYS A 1 175 ? 0.814 9.419 18.760 1.00 93.69 175 CYS A CA 1
ATOM 1388 C C . CYS A 1 175 ? 1.235 9.887 20.155 1.00 93.69 175 CYS A C 1
ATOM 1390 O O . CYS A 1 175 ? 2.419 9.987 20.491 1.00 93.69 175 CYS A O 1
ATOM 1392 N N . THR A 1 176 ? 0.248 10.132 21.007 1.00 94.00 176 THR A N 1
ATOM 1393 C CA . THR A 1 176 ? 0.434 10.320 22.445 1.00 94.00 176 THR A CA 1
ATOM 1394 C C . THR A 1 176 ? -0.357 9.255 23.192 1.00 94.00 176 THR A C 1
ATOM 1396 O O . THR A 1 176 ? -1.498 8.948 22.850 1.00 94.00 176 THR A O 1
ATOM 1399 N N . GLN A 1 177 ? 0.271 8.664 24.210 1.00 90.62 177 GLN A N 1
ATOM 1400 C CA . GLN A 1 177 ? -0.370 7.687 25.080 1.00 90.62 177 GLN A CA 1
ATOM 1401 C C . GLN A 1 177 ? -1.084 8.426 26.223 1.00 90.62 177 GLN A C 1
ATOM 1403 O O . GLN A 1 177 ? -0.414 9.042 27.060 1.00 90.62 177 GLN A O 1
ATOM 1408 N N . PRO A 1 178 ? -2.423 8.385 26.305 1.00 85.12 178 PRO A N 1
ATOM 1409 C CA . PRO A 1 178 ? -3.135 8.912 27.460 1.00 85.12 178 PRO A CA 1
ATOM 1410 C C . PRO A 1 178 ? -2.893 8.033 28.699 1.00 85.12 178 PRO A C 1
ATOM 1412 O O . PRO A 1 178 ? -2.578 6.849 28.598 1.00 85.12 178 PRO A O 1
ATOM 1415 N N . LYS A 1 179 ? -3.091 8.595 29.904 1.00 80.88 179 LYS A N 1
ATOM 1416 C CA . LYS A 1 179 ? -2.939 7.862 31.184 1.00 80.88 179 LYS A CA 1
ATOM 1417 C C . LYS A 1 179 ? -3.851 6.630 31.298 1.00 80.88 179 LYS A C 1
ATOM 1419 O O . LYS A 1 179 ? -3.556 5.722 32.068 1.00 80.88 179 LYS A O 1
ATOM 1424 N N . LYS A 1 180 ? -4.970 6.627 30.574 1.00 79.56 180 LYS A N 1
ATOM 1425 C CA . LYS A 1 180 ? -5.879 5.493 30.384 1.00 79.56 180 LYS A CA 1
ATOM 1426 C C . LYS A 1 180 ? -6.316 5.485 28.920 1.00 79.56 180 LYS A C 1
ATOM 1428 O O . LYS A 1 180 ? -6.672 6.544 28.412 1.00 79.56 180 LYS A O 1
ATOM 1433 N N . GLY A 1 181 ? -6.329 4.313 28.289 1.00 79.00 181 GLY A N 1
ATOM 1434 C CA . GLY A 1 181 ? -6.775 4.132 26.904 1.00 79.00 181 GLY A CA 1
ATOM 1435 C C . GLY A 1 181 ? -5.643 3.844 25.916 1.00 79.00 181 GLY A C 1
ATOM 1436 O O . GLY A 1 181 ? -4.478 3.736 26.302 1.00 79.00 181 GLY A O 1
ATOM 1437 N N . ALA A 1 182 ? -6.018 3.683 24.646 1.00 83.50 182 ALA A N 1
ATOM 1438 C CA . ALA A 1 182 ? -5.106 3.431 23.534 1.00 83.50 182 ALA A CA 1
ATOM 1439 C C . ALA A 1 182 ? -4.356 4.704 23.108 1.00 83.50 182 ALA A C 1
ATOM 1441 O O . ALA A 1 182 ? -4.783 5.819 23.412 1.00 83.50 182 ALA A O 1
ATOM 1442 N N . ALA A 1 183 ? -3.237 4.530 22.401 1.00 89.69 183 ALA A N 1
ATOM 1443 C CA . ALA A 1 183 ? -2.524 5.639 21.779 1.00 89.69 183 ALA A CA 1
ATOM 1444 C C . ALA A 1 183 ? -3.444 6.373 20.792 1.00 89.69 183 ALA A C 1
ATOM 1446 O O . ALA A 1 183 ? -4.141 5.738 20.002 1.00 89.69 183 ALA A O 1
ATOM 1447 N N . VAL A 1 184 ? -3.426 7.704 20.831 1.00 91.69 184 VAL A N 1
ATOM 1448 C CA . VAL A 1 184 ? -4.200 8.558 19.920 1.00 91.69 184 VAL A CA 1
ATOM 1449 C C . VAL A 1 184 ? -3.262 9.410 19.084 1.00 91.69 184 VAL A C 1
ATOM 1451 O O . VAL A 1 184 ? -2.173 9.759 19.544 1.00 91.69 184 VAL A O 1
ATOM 1454 N N . LEU A 1 185 ? -3.670 9.737 17.858 1.00 93.88 185 LEU A N 1
ATOM 1455 C CA . LEU A 1 185 ? -2.907 10.631 16.993 1.00 93.88 185 LEU A CA 1
ATOM 1456 C C . LEU A 1 185 ? -2.760 12.004 17.664 1.00 93.88 185 LEU A C 1
ATOM 1458 O O . LEU A 1 1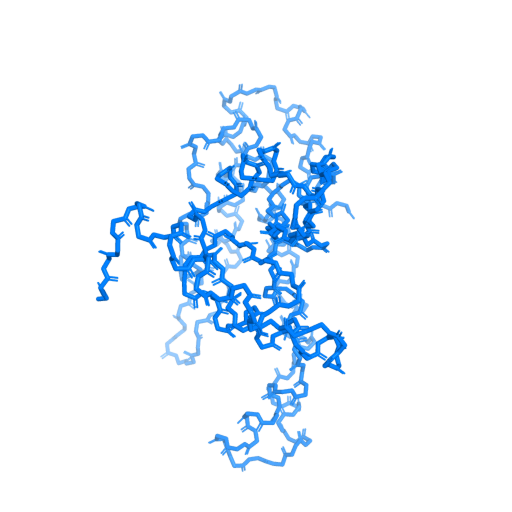85 ? -3.736 12.585 18.134 1.00 93.88 185 LEU A O 1
ATOM 1462 N N . ASP A 1 186 ? -1.533 12.508 17.723 1.00 94.62 186 ASP A N 1
ATOM 1463 C CA . ASP A 1 186 ? -1.215 13.808 18.296 1.00 94.62 186 ASP A CA 1
ATOM 1464 C C . ASP A 1 186 ? -1.001 14.810 17.162 1.00 94.62 186 ASP A C 1
ATOM 1466 O O . ASP A 1 186 ? 0.040 14.819 16.503 1.00 94.62 186 ASP A O 1
ATOM 1470 N N . VAL A 1 187 ? -2.005 15.660 16.940 1.00 94.19 187 VAL A N 1
ATOM 1471 C CA . VAL A 1 187 ? -2.008 16.639 15.845 1.00 94.19 187 VAL A CA 1
ATOM 1472 C C . VAL A 1 187 ? -0.780 17.549 15.902 1.00 94.19 187 VAL A C 1
ATOM 1474 O O . VAL A 1 187 ? -0.206 17.845 14.862 1.00 94.19 187 VAL A O 1
ATOM 1477 N N . ALA A 1 188 ? -0.301 17.935 17.089 1.00 94.94 188 ALA A N 1
ATOM 1478 C CA . ALA A 1 188 ? 0.875 18.796 17.196 1.00 94.94 188 ALA A CA 1
ATOM 1479 C C . ALA A 1 188 ? 2.155 18.075 16.745 1.00 94.94 188 ALA A C 1
ATOM 1481 O O . ALA A 1 188 ? 3.003 18.673 16.077 1.00 94.94 188 ALA A O 1
ATOM 1482 N N . LYS A 1 189 ? 2.290 16.780 17.063 1.00 95.00 189 LYS A N 1
ATOM 1483 C CA . LYS A 1 189 ? 3.415 15.962 16.578 1.00 95.00 189 LYS A CA 1
ATOM 1484 C C . LYS A 1 189 ? 3.346 15.744 15.073 1.00 95.00 189 LYS A C 1
ATOM 1486 O O . LYS A 1 189 ? 4.380 15.820 14.411 1.00 95.00 189 LYS A O 1
ATOM 1491 N N . VAL A 1 190 ? 2.144 15.519 14.543 1.00 95.06 190 VAL A N 1
ATOM 1492 C CA . VAL A 1 190 ? 1.908 15.406 13.101 1.00 95.06 190 VAL A CA 1
ATOM 1493 C C . VAL A 1 190 ? 2.296 16.706 12.400 1.00 95.06 190 VAL A C 1
ATOM 1495 O O . VAL A 1 190 ? 3.183 16.680 11.556 1.00 95.06 190 VAL A O 1
ATOM 1498 N N . SER A 1 191 ? 1.759 17.855 12.820 1.00 95.25 191 SER A N 1
ATOM 1499 C CA . SER A 1 191 ? 2.096 19.159 12.234 1.00 95.25 191 SER A CA 1
ATOM 1500 C C . SER A 1 191 ? 3.590 19.483 12.321 1.00 95.25 191 SER A C 1
ATOM 1502 O O . SER A 1 191 ? 4.156 20.064 11.391 1.00 95.25 191 SER A O 1
ATOM 1504 N N . HIS A 1 192 ? 4.261 19.089 13.410 1.00 94.56 192 HIS A N 1
ATOM 1505 C CA . HIS A 1 192 ? 5.712 19.228 13.529 1.00 94.56 192 HIS A CA 1
ATOM 1506 C C . HIS A 1 192 ? 6.457 18.373 12.493 1.00 94.56 192 HIS A C 1
ATOM 1508 O O . HIS A 1 192 ? 7.369 18.874 11.834 1.00 94.56 192 HIS A O 1
ATOM 1514 N N . ALA A 1 193 ? 6.062 17.109 12.317 1.00 93.62 193 ALA A N 1
ATOM 1515 C CA . ALA A 1 193 ? 6.644 16.220 11.314 1.00 93.62 193 ALA A CA 1
ATOM 1516 C C . ALA A 1 193 ? 6.394 16.725 9.881 1.00 93.62 193 ALA A C 1
ATOM 1518 O O . ALA A 1 193 ? 7.331 16.746 9.083 1.00 93.62 193 ALA A O 1
ATOM 1519 N N . THR A 1 194 ? 5.186 17.216 9.587 1.00 94.88 194 THR A N 1
ATOM 1520 C CA . THR A 1 194 ? 4.824 17.847 8.306 1.00 94.88 194 THR A CA 1
ATOM 1521 C C . THR A 1 194 ? 5.722 19.050 8.019 1.00 94.88 194 THR A C 1
ATOM 1523 O O . THR A 1 194 ? 6.382 19.108 6.983 1.00 94.88 194 THR A O 1
ATOM 1526 N N . THR A 1 195 ? 5.823 19.984 8.972 1.00 95.19 195 THR A N 1
ATOM 1527 C CA . THR A 1 195 ? 6.650 21.197 8.832 1.00 95.19 195 THR A CA 1
ATOM 1528 C C . THR A 1 195 ? 8.117 20.844 8.619 1.00 95.19 195 THR A C 1
ATOM 1530 O O . THR A 1 195 ? 8.787 21.450 7.786 1.00 95.19 195 THR A O 1
ATOM 1533 N N . LYS A 1 196 ? 8.621 19.845 9.350 1.00 93.56 196 LYS A N 1
ATOM 1534 C CA . LYS A 1 196 ? 9.996 19.374 9.203 1.00 93.56 196 LYS A CA 1
ATOM 1535 C C . LYS A 1 196 ? 10.249 18.803 7.808 1.00 93.56 196 LYS A C 1
ATOM 1537 O O . LYS A 1 196 ? 11.217 19.206 7.177 1.00 93.56 196 LYS A O 1
ATOM 1542 N N . ALA A 1 197 ? 9.374 17.928 7.312 1.00 93.06 197 ALA A N 1
ATOM 1543 C CA . ALA A 1 197 ? 9.518 17.331 5.985 1.00 93.06 197 ALA A CA 1
ATOM 1544 C C . ALA A 1 197 ? 9.522 18.383 4.861 1.00 93.06 197 ALA A C 1
ATOM 1546 O O . ALA A 1 197 ? 10.313 18.278 3.921 1.00 93.06 197 ALA A O 1
ATOM 1547 N N . LEU A 1 198 ? 8.684 19.420 4.982 1.00 95.00 198 LEU A N 1
ATOM 1548 C CA . LEU A 1 198 ? 8.670 20.546 4.047 1.00 95.00 198 LEU A CA 1
ATOM 1549 C C . LEU A 1 198 ? 9.934 21.404 4.160 1.00 95.00 198 LEU A C 1
ATOM 1551 O O . LEU A 1 198 ? 10.525 21.737 3.139 1.00 95.00 198 LEU A O 1
ATOM 1555 N N . ALA A 1 199 ? 10.393 21.723 5.373 1.00 93.88 199 ALA A N 1
ATOM 1556 C CA . ALA A 1 199 ? 11.626 22.487 5.579 1.00 93.88 199 ALA A CA 1
ATOM 1557 C C . ALA A 1 199 ? 12.857 21.758 5.011 1.00 93.88 199 ALA A C 1
ATOM 1559 O O . ALA A 1 199 ? 13.717 22.370 4.378 1.00 93.88 199 ALA A O 1
ATOM 1560 N N . ASP A 1 200 ? 12.903 20.441 5.193 1.00 91.25 200 ASP A N 1
ATOM 1561 C CA . ASP A 1 200 ? 13.922 19.555 4.642 1.00 91.25 200 ASP A CA 1
ATOM 1562 C C . ASP A 1 200 ? 13.937 19.597 3.096 1.00 91.25 200 ASP A C 1
ATOM 1564 O O . ASP A 1 200 ? 15.007 19.649 2.486 1.00 91.25 200 ASP A O 1
ATOM 1568 N N . ALA A 1 201 ? 12.763 19.668 2.455 1.00 93.19 201 ALA A N 1
ATOM 1569 C CA . ALA A 1 201 ? 12.634 19.849 1.007 1.00 93.19 201 ALA A CA 1
ATOM 1570 C C . ALA A 1 201 ? 13.039 21.266 0.549 1.00 93.19 201 ALA A C 1
ATOM 1572 O O . ALA A 1 201 ? 13.774 21.423 -0.428 1.00 93.19 201 ALA A O 1
ATOM 1573 N N . GLU A 1 202 ? 12.601 22.306 1.268 1.00 95.31 202 GLU A N 1
ATOM 1574 C CA . GLU A 1 202 ? 12.935 23.716 1.001 1.00 95.31 202 GLU A CA 1
ATOM 1575 C C . GLU A 1 202 ? 14.441 23.990 1.120 1.00 95.31 202 GLU A C 1
ATOM 1577 O O . GLU A 1 202 ? 14.966 24.878 0.455 1.00 95.31 202 GLU A O 1
ATOM 1582 N N . ALA A 1 203 ? 15.167 23.208 1.921 1.00 93.88 203 ALA A N 1
ATOM 1583 C CA . ALA A 1 203 ? 16.621 23.295 2.004 1.00 93.88 203 ALA A CA 1
ATOM 1584 C C . ALA A 1 203 ? 17.337 22.785 0.734 1.00 93.88 203 ALA A C 1
ATOM 1586 O O . ALA A 1 203 ? 18.523 23.068 0.545 1.00 93.88 203 ALA A O 1
ATOM 1587 N N . LYS A 1 204 ? 16.648 22.026 -0.129 1.00 93.44 204 LYS A N 1
ATOM 1588 C CA . LYS A 1 204 ? 17.213 21.400 -1.339 1.00 93.44 204 LYS A CA 1
ATOM 1589 C C . LYS A 1 204 ? 16.804 22.089 -2.637 1.00 93.44 204 LYS A C 1
ATOM 1591 O O . LYS A 1 204 ? 17.457 21.886 -3.659 1.00 93.44 204 LYS A O 1
ATOM 1596 N N . THR A 1 205 ? 15.742 22.893 -2.626 1.00 93.75 205 THR A N 1
ATOM 1597 C CA . THR A 1 205 ? 15.190 23.522 -3.834 1.00 93.75 205 THR A CA 1
ATOM 1598 C C . THR A 1 205 ? 14.468 24.837 -3.520 1.00 93.75 205 THR A C 1
ATOM 1600 O O . THR A 1 205 ? 14.407 25.280 -2.380 1.00 93.75 205 THR A O 1
ATOM 1603 N N . ASP A 1 206 ? 13.913 25.490 -4.541 1.00 93.38 206 ASP A N 1
ATOM 1604 C CA . ASP A 1 206 ? 13.131 26.715 -4.366 1.00 93.38 206 ASP A CA 1
ATOM 1605 C C . ASP A 1 206 ? 11.818 26.462 -3.605 1.00 93.38 206 ASP A C 1
ATOM 1607 O O . ASP A 1 206 ? 11.033 25.575 -3.952 1.00 93.38 206 ASP A O 1
ATOM 1611 N N . LYS A 1 207 ? 11.538 27.309 -2.612 1.00 94.88 207 LYS A N 1
ATOM 1612 C CA . LYS A 1 207 ? 10.355 27.212 -1.750 1.00 94.88 207 LYS A CA 1
ATOM 1613 C C . LYS A 1 207 ? 9.027 27.201 -2.513 1.00 94.88 207 LYS A C 1
ATOM 1615 O O . LYS A 1 207 ? 8.109 26.481 -2.128 1.00 94.88 207 LYS A O 1
ATOM 1620 N N . LYS A 1 208 ? 8.903 27.961 -3.607 1.00 95.38 208 LYS A N 1
ATOM 1621 C CA . LYS A 1 208 ? 7.660 27.973 -4.395 1.00 95.38 208 LYS A CA 1
ATOM 1622 C C . LYS A 1 208 ? 7.442 26.635 -5.091 1.00 95.38 208 LYS A C 1
ATOM 1624 O O . LYS A 1 208 ? 6.302 26.200 -5.202 1.00 95.38 208 LYS A O 1
ATOM 1629 N N . LYS A 1 209 ? 8.514 25.965 -5.529 1.00 94.69 209 LYS A N 1
ATOM 1630 C CA . LYS A 1 209 ? 8.411 24.623 -6.122 1.00 94.69 209 LYS A CA 1
ATOM 1631 C C . LYS A 1 209 ? 7.923 23.598 -5.104 1.00 94.69 209 LYS A C 1
ATOM 1633 O O . LYS A 1 209 ? 7.005 22.853 -5.424 1.00 94.69 209 LYS A O 1
ATOM 1638 N N . VAL A 1 210 ? 8.478 23.611 -3.889 1.00 95.31 210 VAL A N 1
ATOM 1639 C CA . VAL A 1 210 ? 8.034 22.727 -2.796 1.00 95.31 210 VAL A CA 1
ATOM 1640 C C . VAL A 1 210 ? 6.549 22.925 -2.515 1.00 95.31 210 VAL A C 1
ATOM 1642 O O . VAL A 1 210 ? 5.793 21.959 -2.531 1.00 95.31 210 VAL A O 1
ATOM 1645 N N . GLN A 1 211 ? 6.113 24.175 -2.334 1.00 95.69 211 GLN A N 1
ATOM 1646 C CA . GLN A 1 211 ? 4.712 24.470 -2.035 1.00 95.69 211 GLN A CA 1
ATOM 1647 C C . GLN A 1 211 ? 3.767 24.042 -3.165 1.00 95.69 211 GLN A C 1
ATOM 1649 O O . GLN A 1 211 ? 2.671 23.560 -2.893 1.00 95.69 211 GLN A O 1
ATOM 1654 N N . ASN A 1 212 ? 4.182 24.196 -4.425 1.00 94.62 212 ASN A N 1
ATOM 1655 C CA . ASN A 1 212 ? 3.374 23.772 -5.565 1.00 94.62 212 ASN A CA 1
ATOM 1656 C C . ASN A 1 212 ? 3.165 22.250 -5.578 1.00 94.62 212 ASN A C 1
ATOM 1658 O O . ASN A 1 212 ? 2.028 21.817 -5.724 1.00 94.62 212 ASN A O 1
ATOM 1662 N N . ILE A 1 213 ? 4.224 21.451 -5.389 1.00 93.50 213 ILE A N 1
ATOM 1663 C CA . ILE A 1 213 ? 4.111 19.980 -5.337 1.00 93.50 213 ILE A CA 1
ATOM 1664 C C . ILE A 1 213 ? 3.300 19.530 -4.115 1.00 93.50 213 ILE A C 1
ATOM 1666 O O . ILE A 1 213 ? 2.446 18.653 -4.225 1.00 93.50 213 ILE A O 1
ATOM 1670 N N . TYR A 1 214 ? 3.508 20.167 -2.961 1.00 96.12 214 TYR A N 1
ATOM 1671 C CA . TYR A 1 214 ? 2.727 19.879 -1.760 1.00 96.12 214 TYR A CA 1
ATOM 1672 C C . TYR A 1 214 ? 1.229 20.124 -1.972 1.00 96.12 214 TYR A C 1
ATOM 1674 O O . TYR A 1 214 ? 0.415 19.266 -1.657 1.00 96.12 214 TYR A O 1
ATOM 1682 N N . ASN A 1 215 ? 0.857 21.256 -2.571 1.00 94.38 215 ASN A N 1
ATOM 1683 C CA . ASN A 1 215 ? -0.547 21.542 -2.857 1.00 94.38 215 ASN A CA 1
ATOM 1684 C C . ASN A 1 215 ? -1.129 20.561 -3.886 1.00 94.38 215 ASN A C 1
ATOM 1686 O O . ASN A 1 215 ? -2.247 20.104 -3.709 1.00 94.38 215 ASN A O 1
ATOM 1690 N N . GLN A 1 216 ? -0.362 20.191 -4.916 1.00 92.69 216 GLN A N 1
ATOM 1691 C CA . GLN A 1 216 ? -0.794 19.212 -5.922 1.00 92.69 216 GLN A CA 1
ATOM 1692 C C . GLN A 1 216 ? -1.009 17.803 -5.358 1.00 92.69 216 GLN A C 1
ATOM 1694 O O . GLN A 1 216 ? -1.808 17.057 -5.904 1.00 92.69 216 GLN A O 1
ATOM 1699 N N . THR A 1 217 ? -0.268 17.420 -4.316 1.00 90.00 217 THR A N 1
ATOM 1700 C CA . THR A 1 217 ? -0.403 16.101 -3.666 1.00 90.00 217 THR A CA 1
ATOM 1701 C C . THR A 1 217 ? -1.531 16.052 -2.640 1.00 90.00 217 THR A C 1
ATOM 1703 O O . THR A 1 217 ? -1.983 14.962 -2.298 1.00 90.00 217 THR A O 1
ATOM 1706 N N . LEU A 1 218 ? -1.963 17.215 -2.148 1.00 90.38 218 LEU A N 1
ATOM 1707 C CA . LEU A 1 218 ? -3.024 17.348 -1.153 1.00 90.38 218 LEU A CA 1
ATOM 1708 C C . LEU A 1 218 ? -4.434 17.403 -1.775 1.00 90.38 218 LEU A C 1
ATOM 1710 O O . LEU A 1 218 ? -5.402 17.100 -1.078 1.00 90.38 218 LEU A O 1
ATOM 1714 N N . GLU A 1 219 ? -4.540 17.827 -3.041 1.00 77.62 219 GLU A N 1
ATOM 1715 C CA . GLU A 1 219 ? -5.785 17.891 -3.836 1.00 77.62 219 GLU A CA 1
ATOM 1716 C C . GLU A 1 219 ? -6.292 16.507 -4.276 1.00 77.62 219 GLU A C 1
ATOM 1718 O O . GLU A 1 219 ? -7.526 16.293 -4.184 1.00 77.62 219 GLU A O 1
#

Radius of gyration: 21.02 Å; chains: 1; bounding box: 46×55×56 Å

Secondary structure (DSSP, 8-state):
-----HHHHHHHHHHHGGG-SSEEEESSTT-HHHHHHHHHHHTTTSS-----EE-SSHHHHHHHHHT--TTT--EEEEE--HHHHHTTPPPP--TTEEE-SSSSGGGG---HHHHHHHHHHHTT--HHHHHHHH-HHHHHHHHHHHHHHHHHHHHHHHHH-TTS-STT--GGGGEE--SSSS-EE-HHHHHHHHHHHHHHHHTTS-HHHHHHHHHHHH-

pLDDT: mean 91.18, std 7.67, range [51.25, 98.25]